Protein AF-A0A7U5Y0W8-F1 (afdb_monomer_lite)

Secondary structure (DSSP, 8-state):
-----------SPPP--------------S-PEEEEEE-SSS-TTTS-BT-EEEES-HHHHHTTS-SSSSHHHHHHHHHHH----EEEEEEPPPSSHHHHHHHHH--B-TTS-B-TTHHHHHHHHHHS----EEE-TTT--HHHHHHHHHHHHS---------------------------------------------EEEEE-SEEPTT-----PSTT------S-EEEEEEEEEES-TTS-EEPPPSEEEEEEETTEEEEEEEEE-SS--SS-EEEEEEESSTT-SEEEEEE--TT--EEEEEEEEETTEEEEEEEEE-

Structure (mmCIF, N/CA/C/O backbone):
data_AF-A0A7U5Y0W8-F1
#
_entry.id   AF-A0A7U5Y0W8-F1
#
loop_
_atom_site.group_PDB
_atom_site.id
_atom_site.type_symbol
_atom_site.label_atom_id
_atom_site.label_alt_id
_atom_site.label_comp_id
_atom_site.label_asym_id
_atom_site.label_entity_id
_atom_site.label_seq_id
_atom_site.pdbx_PDB_ins_code
_atom_site.Cartn_x
_atom_site.Cartn_y
_atom_site.Cartn_z
_atom_site.occupancy
_atom_site.B_iso_or_equiv
_atom_site.auth_seq_id
_atom_site.auth_comp_id
_atom_site.auth_asym_id
_atom_site.auth_atom_id
_atom_site.pdbx_PDB_model_num
ATOM 1 N N . MET A 1 1 ? 10.957 -46.100 -1.200 1.00 38.16 1 MET A N 1
ATOM 2 C CA . MET A 1 1 ? 10.158 -47.341 -1.133 1.00 38.16 1 MET A CA 1
ATOM 3 C C . MET A 1 1 ? 8.914 -47.115 -1.970 1.00 38.16 1 MET A C 1
ATOM 5 O O . MET A 1 1 ? 8.038 -46.363 -1.567 1.00 38.16 1 MET A O 1
ATOM 9 N N . GLU A 1 2 ? 8.917 -47.672 -3.175 1.00 49.44 2 GLU A N 1
ATOM 10 C CA . GLU A 1 2 ? 7.805 -47.664 -4.125 1.00 49.44 2 GLU A CA 1
ATOM 11 C C . GLU A 1 2 ? 6.587 -48.357 -3.483 1.00 49.44 2 GLU A C 1
ATOM 13 O O . GLU A 1 2 ? 6.611 -49.571 -3.270 1.00 49.44 2 GLU A O 1
ATOM 18 N N . GLN A 1 3 ? 5.535 -47.618 -3.113 1.00 54.28 3 GLN A N 1
ATOM 19 C CA . GLN A 1 3 ? 4.291 -48.249 -2.664 1.00 54.28 3 GLN A CA 1
ATOM 20 C C . GLN A 1 3 ? 3.424 -48.600 -3.874 1.00 54.28 3 GLN A C 1
ATOM 22 O O . GLN A 1 3 ? 2.720 -47.770 -4.445 1.00 54.28 3 GLN A O 1
ATOM 27 N N . LYS A 1 4 ? 3.491 -49.883 -4.231 1.00 47.75 4 LYS A N 1
ATOM 28 C CA . LYS A 1 4 ? 2.615 -50.601 -5.158 1.00 47.75 4 LYS A CA 1
ATOM 29 C C . LYS A 1 4 ? 1.139 -50.317 -4.828 1.00 47.75 4 LYS A C 1
ATOM 31 O O . LYS A 1 4 ? 0.624 -50.784 -3.814 1.00 47.75 4 LYS A O 1
ATOM 36 N N . LYS A 1 5 ? 0.450 -49.557 -5.683 1.00 48.66 5 LYS A N 1
ATOM 37 C CA . LYS A 1 5 ? -0.992 -49.291 -5.565 1.00 48.66 5 LYS A CA 1
ATOM 38 C C . LYS A 1 5 ? -1.776 -50.501 -6.093 1.00 48.66 5 LYS A C 1
ATOM 40 O O . LYS A 1 5 ? -2.080 -50.571 -7.278 1.00 48.66 5 LYS A O 1
ATOM 45 N N . SER A 1 6 ? -2.044 -51.471 -5.216 1.00 50.34 6 SER A N 1
ATOM 46 C CA . SER A 1 6 ? -3.053 -52.518 -5.441 1.00 50.34 6 SER A CA 1
ATOM 47 C C . SER A 1 6 ? -4.436 -51.868 -5.534 1.00 50.34 6 SER A C 1
ATOM 49 O O . SER A 1 6 ? -4.761 -50.999 -4.722 1.00 50.34 6 SER A O 1
ATOM 51 N N . THR A 1 7 ? -5.241 -52.251 -6.523 1.00 57.66 7 THR A N 1
ATOM 52 C CA . THR A 1 7 ? -6.643 -51.837 -6.687 1.00 57.66 7 THR A CA 1
ATOM 53 C C . THR A 1 7 ? -7.546 -52.584 -5.703 1.00 57.66 7 THR A C 1
ATOM 55 O O . THR A 1 7 ? -8.467 -53.286 -6.108 1.00 57.66 7 THR A O 1
ATOM 58 N N . ASP A 1 8 ? -7.273 -52.443 -4.408 1.00 66.62 8 ASP A N 1
ATOM 59 C CA . ASP A 1 8 ? -8.151 -52.918 -3.343 1.00 66.62 8 ASP A CA 1
ATOM 60 C C . ASP A 1 8 ? -9.093 -51.781 -2.942 1.00 66.62 8 ASP A C 1
ATOM 62 O O . ASP A 1 8 ? -8.730 -50.832 -2.240 1.00 66.62 8 ASP A O 1
ATOM 66 N N . TYR A 1 9 ? -10.320 -51.843 -3.454 1.00 60.62 9 TYR A N 1
ATOM 67 C CA . TYR A 1 9 ? -11.395 -50.948 -3.046 1.00 60.62 9 TYR A CA 1
ATOM 68 C C . TYR A 1 9 ? -11.890 -51.380 -1.666 1.00 60.62 9 TYR A C 1
ATOM 70 O O . TYR A 1 9 ? -12.668 -52.320 -1.526 1.00 60.62 9 TYR A O 1
ATOM 78 N N . HIS A 1 10 ? -11.422 -50.696 -0.626 1.00 69.94 10 HIS A N 1
ATOM 79 C CA . HIS A 1 10 ? -11.908 -50.926 0.727 1.00 69.94 10 HIS A CA 1
ATOM 80 C C . HIS A 1 10 ? -13.202 -50.141 0.963 1.00 69.94 10 HIS A C 1
ATOM 82 O O . HIS A 1 10 ? -13.203 -48.910 0.974 1.00 69.94 10 HIS A O 1
ATOM 88 N N . HIS A 1 11 ? -14.302 -50.854 1.200 1.00 72.06 11 HIS A N 1
ATOM 89 C CA . HIS A 1 11 ? -15.517 -50.267 1.759 1.00 72.06 11 HIS A CA 1
ATOM 90 C C . HIS A 1 11 ? -15.346 -50.154 3.277 1.00 72.06 11 HIS A C 1
ATOM 92 O O . HIS A 1 11 ? -15.615 -51.091 4.022 1.00 72.06 11 HIS A O 1
ATOM 98 N N . GLY A 1 12 ? -14.823 -49.018 3.733 1.00 79.12 12 GLY A N 1
ATOM 99 C CA . GLY A 1 12 ? -14.607 -48.737 5.149 1.00 79.12 12 GLY A CA 1
ATOM 100 C C . GLY A 1 12 ? -13.765 -47.483 5.364 1.00 79.12 12 GLY A C 1
ATOM 101 O O . GLY A 1 12 ? -13.118 -46.984 4.443 1.00 79.12 12 GLY A O 1
ATOM 102 N N . VAL A 1 13 ? -13.770 -46.958 6.588 1.00 77.12 13 VAL A N 1
ATOM 103 C CA . VAL A 1 13 ? -12.894 -45.845 6.976 1.00 77.12 13 VAL A CA 1
ATOM 104 C C . VAL A 1 13 ? -11.499 -46.400 7.254 1.00 77.12 13 VAL A C 1
ATOM 106 O O . VAL A 1 13 ? -11.331 -47.259 8.117 1.00 77.12 13 VAL A O 1
ATOM 109 N N . ARG A 1 14 ? -10.488 -45.902 6.534 1.00 77.31 14 ARG A N 1
ATOM 110 C CA . ARG A 1 14 ? -9.078 -46.211 6.797 1.00 77.31 14 ARG A CA 1
ATOM 111 C C . ARG A 1 14 ? -8.443 -45.072 7.580 1.00 77.31 14 ARG A C 1
ATOM 113 O O . ARG A 1 14 ? -8.486 -43.925 7.144 1.00 77.31 14 ARG A O 1
ATOM 120 N N . VAL A 1 15 ? -7.794 -45.408 8.688 1.00 79.00 15 VAL A N 1
ATOM 121 C CA . VAL A 1 15 ? -6.911 -44.482 9.398 1.00 79.00 15 VAL A CA 1
ATOM 122 C C . VAL A 1 15 ? -5.512 -44.623 8.803 1.00 79.00 15 VAL A C 1
ATOM 124 O O . VAL A 1 15 ? -4.931 -45.707 8.785 1.00 79.00 15 VAL A O 1
ATOM 127 N N . LEU A 1 16 ? -4.999 -43.529 8.248 1.00 78.12 16 LEU A N 1
ATOM 128 C CA . LEU A 1 16 ? -3.596 -43.368 7.885 1.00 78.12 16 LEU A CA 1
ATOM 129 C C . LEU A 1 16 ? -2.995 -42.446 8.940 1.00 78.12 16 LEU A C 1
ATOM 131 O O . LEU A 1 16 ? -3.293 -41.253 8.955 1.00 78.12 16 LEU A O 1
ATOM 135 N N . GLU A 1 17 ? -2.185 -43.001 9.835 1.00 77.19 17 GLU A N 1
ATOM 136 C CA . GLU A 1 17 ? -1.441 -42.198 10.801 1.00 77.19 17 GLU A CA 1
ATOM 137 C C . GLU A 1 17 ? -0.308 -41.471 10.076 1.00 77.19 17 GLU A C 1
ATOM 139 O O . GLU A 1 17 ? 0.762 -42.014 9.797 1.00 77.19 17 GLU A O 1
ATOM 144 N N . ILE A 1 18 ? -0.579 -40.222 9.709 1.00 71.62 18 ILE A N 1
ATOM 145 C CA . ILE A 1 18 ? 0.412 -39.324 9.130 1.00 71.62 18 ILE A CA 1
ATOM 146 C C . ILE A 1 18 ? 1.202 -38.729 10.298 1.00 71.62 18 ILE A C 1
ATOM 148 O O . ILE A 1 18 ? 0.841 -37.684 10.826 1.00 71.62 18 ILE A O 1
ATOM 152 N N . ASN A 1 19 ? 2.317 -39.363 10.669 1.00 69.81 19 ASN A N 1
ATOM 153 C CA . ASN A 1 19 ? 3.316 -38.802 11.596 1.00 69.81 19 ASN A CA 1
ATOM 154 C C . ASN A 1 19 ? 4.178 -37.703 10.933 1.00 69.81 19 ASN A C 1
ATOM 156 O O . ASN A 1 19 ? 5.342 -37.501 11.276 1.00 69.81 19 ASN A O 1
ATOM 160 N N . GLY A 1 20 ? 3.622 -36.999 9.943 1.00 66.88 20 GLY A N 1
ATOM 161 C CA . GLY A 1 20 ? 4.203 -35.775 9.415 1.00 66.88 20 GLY A CA 1
ATOM 162 C C . GLY A 1 20 ? 4.000 -34.697 10.466 1.00 66.88 20 GLY A C 1
ATOM 163 O O . GLY A 1 20 ? 2.865 -34.291 10.706 1.00 66.88 20 GLY A O 1
ATOM 164 N N . GLY A 1 21 ? 5.089 -34.302 11.126 1.00 73.25 21 GLY A N 1
ATOM 165 C CA . GLY A 1 21 ? 5.080 -33.281 12.169 1.00 73.25 21 GLY A CA 1
ATOM 166 C C . GLY A 1 21 ? 4.410 -31.976 11.733 1.00 73.25 21 GLY A C 1
ATOM 167 O O . GLY A 1 21 ? 4.124 -31.769 10.553 1.00 73.25 21 GLY A O 1
ATOM 168 N N . SER A 1 22 ? 4.160 -31.112 12.725 1.00 70.00 22 SER A N 1
ATOM 169 C CA . SER A 1 22 ? 3.535 -29.791 12.583 1.00 70.00 22 SER A CA 1
ATOM 170 C C . SER A 1 22 ? 3.807 -29.167 11.214 1.00 70.00 22 SER A C 1
ATOM 172 O O . SER A 1 22 ? 4.963 -28.924 10.862 1.00 70.00 22 SER A O 1
ATOM 174 N N . ARG A 1 23 ? 2.746 -28.917 10.434 1.00 66.62 23 ARG A N 1
ATOM 175 C CA . ARG A 1 23 ? 2.858 -28.090 9.230 1.00 66.62 23 ARG A CA 1
ATOM 176 C C . ARG A 1 23 ? 3.398 -26.736 9.693 1.00 66.62 23 ARG A C 1
ATOM 178 O O . ARG A 1 23 ? 2.687 -26.060 10.436 1.00 66.62 23 ARG A O 1
ATOM 185 N N . PRO A 1 24 ? 4.626 -26.347 9.316 1.00 68.19 24 PRO A N 1
ATOM 186 C CA . PRO A 1 24 ? 5.215 -25.135 9.848 1.00 68.19 24 PRO A CA 1
ATOM 187 C C . PRO A 1 24 ? 4.367 -23.944 9.413 1.00 68.19 24 PRO A C 1
ATOM 189 O O . PRO A 1 24 ? 4.127 -23.747 8.217 1.00 68.19 24 PRO A O 1
ATOM 192 N N . THR A 1 25 ? 3.914 -23.160 10.391 1.00 67.75 25 THR A N 1
ATOM 193 C CA . THR A 1 25 ? 3.261 -21.879 10.141 1.00 67.75 25 THR A CA 1
ATOM 194 C C . THR A 1 25 ? 4.230 -21.014 9.352 1.00 67.75 25 THR A C 1
ATOM 196 O O . THR A 1 25 ? 5.304 -20.669 9.843 1.00 67.75 25 THR A O 1
ATOM 199 N N . GLN A 1 26 ? 3.873 -20.698 8.111 1.00 58.88 26 GLN A N 1
ATOM 200 C CA . GLN A 1 26 ? 4.662 -19.776 7.310 1.00 58.88 26 GLN A CA 1
ATOM 201 C C . GLN A 1 26 ? 4.472 -18.381 7.904 1.00 58.88 26 GLN A C 1
ATOM 203 O O . GLN A 1 26 ? 3.339 -17.915 8.043 1.00 58.88 26 GLN A O 1
ATOM 208 N N . ALA A 1 27 ? 5.568 -17.731 8.293 1.00 61.97 27 ALA A N 1
ATOM 209 C CA . ALA A 1 27 ? 5.511 -16.329 8.670 1.00 61.97 27 ALA A CA 1
ATOM 210 C C . ALA A 1 27 ? 5.066 -15.532 7.439 1.00 61.97 27 ALA A C 1
ATOM 212 O O . ALA A 1 27 ? 5.696 -15.600 6.383 1.00 61.97 27 ALA A O 1
ATOM 213 N N . VAL A 1 28 ? 3.955 -14.807 7.560 1.00 62.50 28 VAL A N 1
ATOM 214 C CA . VAL A 1 28 ? 3.493 -13.926 6.488 1.00 62.50 28 VAL A CA 1
ATOM 215 C C . VAL A 1 28 ? 4.495 -12.781 6.386 1.00 62.50 28 VAL A C 1
ATOM 217 O O . VAL A 1 28 ? 4.606 -11.969 7.304 1.00 62.50 28 VAL A O 1
ATOM 220 N N . SER A 1 29 ? 5.241 -12.728 5.282 1.00 65.88 29 SER A N 1
ATOM 221 C CA . SER A 1 29 ? 6.156 -11.623 5.003 1.00 65.88 29 SER A CA 1
ATOM 222 C C . SER A 1 29 ? 5.343 -10.338 4.832 1.00 65.88 29 SER A C 1
ATOM 224 O O . SER A 1 29 ? 4.506 -10.224 3.935 1.00 65.88 29 SER A O 1
ATOM 226 N N . THR A 1 30 ? 5.538 -9.369 5.726 1.00 67.00 30 THR A N 1
ATOM 227 C CA . THR A 1 30 ? 4.892 -8.049 5.632 1.00 67.00 30 THR A CA 1
ATOM 228 C C . THR A 1 30 ? 5.619 -7.125 4.655 1.00 67.00 30 THR A C 1
ATOM 230 O O . THR A 1 30 ? 5.020 -6.168 4.166 1.00 67.00 30 THR A O 1
ATOM 233 N N . ALA A 1 31 ? 6.877 -7.437 4.326 1.00 79.06 31 ALA A N 1
ATOM 234 C CA . ALA A 1 31 ? 7.766 -6.643 3.485 1.00 79.06 31 ALA A CA 1
ATOM 235 C C . ALA A 1 31 ? 7.845 -7.178 2.044 1.00 79.06 31 ALA A C 1
ATOM 237 O O . ALA A 1 31 ? 8.931 -7.328 1.492 1.00 79.06 31 ALA A O 1
ATOM 238 N N . VAL A 1 32 ? 6.696 -7.478 1.429 1.00 87.75 32 VAL A N 1
ATOM 239 C CA . VAL A 1 32 ? 6.653 -7.853 0.008 1.00 87.75 32 VAL A CA 1
ATOM 240 C C . VAL A 1 32 ? 6.545 -6.596 -0.848 1.00 87.75 32 VAL A C 1
ATOM 242 O O . VAL A 1 32 ? 5.532 -5.884 -0.787 1.00 87.75 32 VAL A O 1
ATOM 245 N N . VAL A 1 33 ? 7.561 -6.350 -1.672 1.00 90.19 33 VAL A N 1
ATOM 246 C CA . VAL A 1 33 ? 7.638 -5.179 -2.555 1.00 90.19 33 VAL A CA 1
ATOM 247 C C . VAL A 1 33 ? 7.168 -5.548 -3.963 1.00 90.19 33 VAL A C 1
ATOM 249 O O . VAL A 1 33 ? 7.741 -6.415 -4.613 1.00 90.19 33 VAL A O 1
ATOM 252 N N . GLY A 1 34 ? 6.116 -4.889 -4.440 1.00 91.56 34 GLY A N 1
ATOM 253 C CA . GLY A 1 34 ? 5.628 -4.942 -5.814 1.00 91.56 34 GLY A CA 1
ATOM 254 C C . GLY A 1 34 ? 6.194 -3.785 -6.632 1.00 91.56 34 GLY A C 1
ATOM 255 O O . GLY A 1 34 ? 5.920 -2.623 -6.331 1.00 91.56 34 GLY A O 1
ATOM 256 N N . LEU A 1 35 ? 6.964 -4.107 -7.666 1.00 91.31 35 LEU A N 1
ATOM 257 C CA . LEU A 1 35 ? 7.656 -3.145 -8.518 1.00 91.31 35 LEU A CA 1
ATOM 258 C C . LEU A 1 35 ? 7.144 -3.229 -9.952 1.00 91.31 35 LEU A C 1
ATOM 260 O O . LEU A 1 35 ? 7.033 -4.320 -10.517 1.00 91.31 35 LEU A O 1
ATOM 264 N N . VAL A 1 36 ? 6.900 -2.068 -10.557 1.00 91.00 36 VAL A N 1
ATOM 265 C CA . VAL A 1 36 ? 6.683 -1.943 -12.003 1.00 91.00 36 VAL A CA 1
ATOM 266 C C . VAL A 1 36 ? 7.823 -1.143 -12.607 1.00 91.00 36 VAL A C 1
ATOM 268 O O . VAL A 1 36 ? 8.088 -0.017 -12.196 1.00 91.00 36 VAL A O 1
ATOM 271 N N . CYS A 1 37 ? 8.501 -1.724 -13.587 1.00 89.06 37 CYS A N 1
ATOM 272 C CA . CYS A 1 37 ? 9.723 -1.161 -14.149 1.00 89.06 37 CYS A CA 1
ATOM 273 C C . CYS A 1 37 ? 9.821 -1.413 -15.652 1.00 89.06 37 CYS A C 1
ATOM 275 O O . CYS A 1 37 ? 9.292 -2.400 -16.178 1.00 89.06 37 CYS A O 1
ATOM 277 N N . THR A 1 38 ? 10.566 -0.550 -16.330 1.00 89.56 38 THR A N 1
ATOM 278 C CA . THR A 1 38 ? 10.979 -0.757 -17.717 1.00 89.56 38 THR A CA 1
ATOM 279 C C . THR A 1 38 ? 12.371 -1.374 -17.745 1.00 89.56 38 THR A C 1
ATOM 281 O O . THR A 1 38 ? 13.259 -0.976 -16.988 1.00 89.56 38 THR A O 1
ATOM 284 N N . ALA A 1 39 ? 12.542 -2.372 -18.607 1.00 85.38 39 ALA A N 1
ATOM 285 C CA . ALA A 1 39 ? 13.838 -2.945 -18.947 1.00 85.38 39 ALA A CA 1
ATOM 286 C C . ALA A 1 39 ? 13.713 -3.650 -20.300 1.00 85.38 39 ALA A C 1
ATOM 288 O O . ALA A 1 39 ? 13.007 -4.653 -20.425 1.00 85.38 39 ALA A O 1
ATOM 289 N N . ASN A 1 40 ? 14.331 -3.104 -21.343 1.00 83.06 40 ASN A N 1
ATOM 290 C CA . ASN A 1 40 ? 14.215 -3.675 -22.690 1.00 83.06 40 ASN A CA 1
ATOM 291 C C . ASN A 1 40 ? 15.240 -4.792 -22.939 1.00 83.06 40 ASN A C 1
ATOM 293 O O . ASN A 1 40 ? 15.014 -5.640 -23.796 1.00 83.06 40 ASN A O 1
ATOM 297 N N . ASP A 1 41 ? 16.334 -4.805 -22.182 1.00 82.75 41 ASP A N 1
ATOM 298 C CA . ASP A 1 41 ? 17.477 -5.718 -22.283 1.00 82.75 41 ASP A CA 1
ATOM 299 C C . ASP A 1 41 ? 17.522 -6.789 -21.180 1.00 82.75 41 ASP A C 1
ATOM 301 O O . ASP A 1 41 ? 18.428 -7.620 -21.169 1.00 82.75 41 ASP A O 1
ATOM 305 N N . ALA A 1 42 ? 16.538 -6.801 -20.279 1.00 83.12 42 ALA A N 1
ATOM 306 C CA . ALA A 1 42 ? 16.382 -7.862 -19.293 1.00 83.12 42 ALA A CA 1
ATOM 307 C C . ALA A 1 42 ? 16.173 -9.232 -19.961 1.00 83.12 42 ALA A C 1
ATOM 309 O O . ALA A 1 42 ? 15.514 -9.344 -21.001 1.00 83.12 42 ALA A O 1
ATOM 310 N N . ASP A 1 43 ? 16.668 -10.288 -19.312 1.00 85.12 43 ASP A N 1
ATOM 311 C CA . ASP A 1 43 ? 16.471 -11.667 -19.761 1.00 85.12 43 ASP A CA 1
ATOM 312 C C . ASP A 1 43 ? 14.971 -11.992 -19.840 1.00 85.12 43 ASP A C 1
ATOM 314 O O . ASP A 1 43 ? 14.265 -12.034 -18.830 1.00 85.12 43 ASP A O 1
ATOM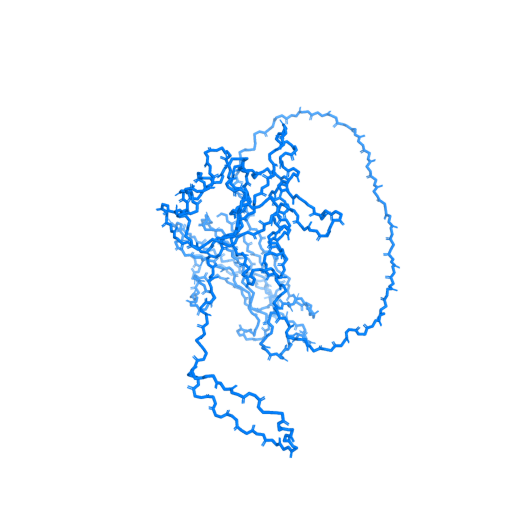 318 N N . VAL A 1 44 ? 14.477 -12.239 -21.054 1.00 84.44 44 VAL A N 1
ATOM 319 C CA . VAL A 1 44 ? 13.057 -12.506 -21.330 1.00 84.44 44 VAL A CA 1
ATOM 320 C C . VAL A 1 44 ? 12.542 -13.783 -20.668 1.00 84.44 44 VAL A C 1
ATOM 322 O O . VAL A 1 44 ? 11.332 -13.917 -20.484 1.00 84.44 44 VAL A O 1
ATOM 325 N N . THR A 1 45 ? 13.435 -14.712 -20.313 1.00 84.31 45 THR A N 1
ATOM 326 C CA . THR A 1 45 ? 13.075 -15.961 -19.634 1.00 84.31 45 THR A CA 1
ATOM 327 C C . THR A 1 45 ? 12.818 -15.737 -18.151 1.00 84.31 45 THR A C 1
ATOM 329 O O . THR A 1 45 ? 11.870 -16.297 -17.601 1.00 84.31 45 THR A O 1
ATOM 332 N N . LEU A 1 46 ? 13.623 -14.883 -17.512 1.00 83.56 46 LEU A N 1
ATOM 333 C CA . LEU A 1 46 ? 13.467 -14.545 -16.102 1.00 83.56 46 LEU A CA 1
ATOM 334 C C . LEU A 1 46 ? 12.417 -13.450 -15.898 1.00 83.56 46 LEU A C 1
ATOM 336 O O . LEU A 1 46 ? 11.660 -13.504 -14.937 1.00 83.56 46 LEU A O 1
ATOM 340 N N . PHE A 1 47 ? 12.358 -12.479 -16.809 1.00 86.62 47 PHE A N 1
ATOM 341 C CA . PHE A 1 47 ? 11.458 -11.333 -16.761 1.00 86.62 47 PHE A CA 1
ATOM 342 C C . PHE A 1 47 ? 10.586 -11.262 -18.026 1.00 86.62 47 PHE A C 1
ATOM 344 O O . PHE A 1 47 ? 10.792 -10.409 -18.899 1.00 86.62 47 PHE A O 1
ATOM 351 N N . PRO A 1 48 ? 9.575 -12.136 -18.167 1.00 87.81 48 PRO A N 1
ATOM 352 C CA . PRO A 1 48 ? 8.593 -12.013 -19.234 1.00 87.81 48 PRO A CA 1
ATOM 353 C C . PRO A 1 48 ? 7.827 -10.686 -19.148 1.00 87.81 48 PRO A C 1
ATOM 355 O O . PRO A 1 48 ? 7.570 -10.143 -18.072 1.00 87.81 48 PRO A O 1
ATOM 358 N N . LEU A 1 49 ? 7.456 -10.150 -20.311 1.00 88.44 49 LEU A N 1
ATOM 359 C CA . LEU A 1 49 ? 6.728 -8.887 -20.396 1.00 88.44 49 LEU A CA 1
ATOM 360 C C . LEU A 1 49 ? 5.331 -9.021 -19.765 1.00 88.44 49 LEU A C 1
ATOM 362 O O . LEU A 1 49 ? 4.647 -10.028 -19.960 1.00 88.44 49 LEU A O 1
ATOM 366 N N . ASN A 1 50 ? 4.899 -7.994 -19.030 1.00 87.00 50 ASN A N 1
ATOM 367 C CA . ASN A 1 50 ? 3.582 -7.884 -18.391 1.00 87.00 50 ASN A CA 1
ATOM 368 C C . ASN A 1 50 ? 3.194 -9.077 -17.503 1.00 87.00 50 ASN A C 1
ATOM 370 O O . ASN A 1 50 ? 2.013 -9.340 -17.277 1.00 87.00 50 ASN A O 1
ATOM 374 N N . THR A 1 51 ? 4.178 -9.815 -16.997 1.00 86.75 51 THR A N 1
ATOM 375 C CA . THR A 1 51 ? 3.948 -10.991 -16.164 1.00 86.75 51 THR A CA 1
ATOM 376 C C . THR A 1 51 ? 4.625 -10.777 -14.816 1.00 86.75 51 THR A C 1
ATOM 378 O O . THR A 1 51 ? 5.805 -10.434 -14.795 1.00 86.75 51 THR A O 1
ATOM 381 N N . PRO A 1 52 ? 3.903 -10.951 -13.692 1.00 90.06 52 PRO A N 1
ATOM 382 C CA . PRO A 1 52 ? 4.505 -10.829 -12.375 1.00 90.06 52 PRO A CA 1
ATOM 383 C C . PRO A 1 52 ? 5.437 -12.013 -12.125 1.00 90.06 52 PRO A C 1
ATOM 385 O O . PRO A 1 52 ? 5.032 -13.170 -12.266 1.00 90.06 52 PRO A O 1
ATOM 388 N N . VAL A 1 53 ? 6.670 -11.713 -11.733 1.00 90.44 53 VAL A N 1
ATOM 389 C CA . VAL A 1 53 ? 7.697 -12.697 -11.381 1.00 90.44 53 VAL A CA 1
ATOM 390 C C . VAL A 1 53 ? 8.060 -12.522 -9.918 1.00 90.44 53 VAL A C 1
ATOM 392 O O . VAL A 1 53 ? 8.294 -11.401 -9.469 1.00 90.44 53 VAL A O 1
ATOM 395 N N . TYR A 1 54 ? 8.117 -13.630 -9.184 1.00 90.69 54 TYR A N 1
ATOM 396 C CA . TYR A 1 54 ? 8.603 -13.644 -7.810 1.00 90.69 54 TYR A CA 1
ATOM 397 C C . TYR A 1 54 ? 10.127 -13.778 -7.777 1.00 90.69 54 TYR A C 1
ATOM 399 O O . TYR A 1 54 ? 10.697 -14.671 -8.405 1.00 90.69 54 TYR A O 1
ATOM 407 N N . VAL A 1 55 ? 10.771 -12.904 -7.011 1.00 88.94 55 VAL A N 1
ATOM 408 C CA . VAL A 1 55 ? 12.213 -12.874 -6.790 1.00 88.94 55 VAL A CA 1
ATOM 409 C C . VAL A 1 55 ? 12.482 -12.764 -5.290 1.00 88.94 55 VAL A C 1
ATOM 411 O O . VAL A 1 55 ? 12.082 -11.802 -4.638 1.00 88.94 55 VAL A O 1
ATOM 414 N N . ASN A 1 56 ? 13.214 -13.737 -4.753 1.00 86.06 56 ASN A N 1
ATOM 415 C CA . ASN A 1 56 ? 13.626 -13.791 -3.345 1.00 86.06 56 ASN A CA 1
ATOM 416 C C . ASN A 1 56 ? 15.072 -13.313 -3.111 1.00 86.06 56 ASN A C 1
ATOM 418 O O . ASN A 1 56 ? 15.490 -13.105 -1.976 1.00 86.06 56 ASN A O 1
ATOM 422 N N . ASN A 1 57 ? 15.861 -13.157 -4.177 1.00 84.31 57 ASN A N 1
ATOM 423 C CA . ASN A 1 57 ? 17.236 -12.680 -4.110 1.00 84.31 57 ASN A CA 1
ATOM 424 C C . ASN A 1 57 ? 17.470 -11.593 -5.163 1.00 84.31 57 ASN A C 1
ATOM 426 O O . ASN A 1 57 ? 17.861 -11.863 -6.303 1.00 84.31 57 ASN A O 1
ATOM 430 N N . VAL A 1 58 ? 17.261 -10.352 -4.728 1.00 84.12 58 VAL A N 1
ATOM 431 C CA . VAL A 1 58 ? 17.392 -9.137 -5.542 1.00 84.12 58 VAL A CA 1
ATOM 432 C C . VAL A 1 58 ? 18.782 -8.964 -6.159 1.00 84.12 58 VAL A C 1
ATOM 434 O O . VAL A 1 58 ? 18.880 -8.530 -7.300 1.00 84.12 58 VAL A O 1
ATOM 437 N N . VAL A 1 59 ? 19.850 -9.386 -5.473 1.00 82.25 59 VAL A N 1
ATOM 438 C CA . VAL A 1 59 ? 21.234 -9.255 -5.970 1.00 82.25 59 VAL A CA 1
ATOM 439 C C . VAL A 1 59 ? 21.482 -10.202 -7.143 1.00 82.25 59 VAL A C 1
ATOM 441 O O . VAL A 1 59 ? 22.046 -9.810 -8.159 1.00 82.25 59 VAL A O 1
ATOM 444 N N . SER A 1 60 ? 21.010 -11.448 -7.041 1.00 83.00 60 SER A N 1
ATOM 445 C CA . SER A 1 60 ? 21.117 -12.409 -8.148 1.00 83.00 60 SER A CA 1
ATOM 446 C C . SER A 1 60 ? 20.234 -12.039 -9.343 1.00 83.00 60 SER A C 1
ATOM 448 O O . SER A 1 60 ? 20.583 -12.321 -10.488 1.00 83.00 60 SER A O 1
ATOM 450 N N . ALA A 1 61 ? 19.099 -11.392 -9.075 1.00 82.62 61 ALA A N 1
ATOM 451 C CA . ALA A 1 61 ? 18.167 -10.938 -10.093 1.00 82.62 61 ALA A CA 1
ATOM 452 C C . ALA A 1 61 ? 18.659 -9.676 -10.817 1.00 82.62 61 ALA A C 1
ATOM 454 O O . ALA A 1 61 ? 18.421 -9.548 -12.017 1.00 82.62 61 ALA A O 1
ATOM 455 N N . ALA A 1 62 ? 19.397 -8.793 -10.131 1.00 82.62 62 ALA A N 1
ATOM 456 C CA . ALA A 1 62 ? 20.017 -7.611 -10.730 1.00 82.62 62 ALA A CA 1
ATOM 457 C C . ALA A 1 62 ? 20.974 -7.985 -11.874 1.00 82.62 62 ALA A C 1
ATOM 459 O O . ALA A 1 62 ? 20.916 -7.380 -12.937 1.00 82.62 62 ALA A O 1
ATOM 460 N N . GLY A 1 63 ? 21.746 -9.070 -11.732 1.00 82.69 63 GLY A N 1
ATOM 461 C CA . GLY A 1 63 ? 22.627 -9.563 -12.803 1.00 82.69 63 GLY A 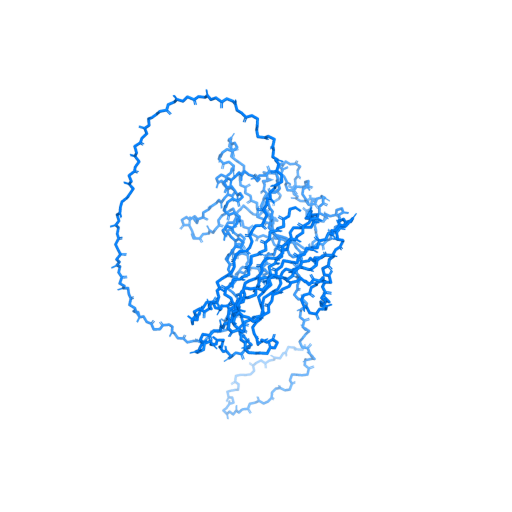CA 1
ATOM 462 C C . GLY A 1 63 ? 21.907 -10.013 -14.086 1.00 82.69 63 GLY A C 1
ATOM 463 O O . GLY A 1 63 ? 22.556 -10.230 -15.103 1.00 82.69 63 GLY A O 1
ATOM 464 N N . LYS A 1 64 ? 20.576 -10.161 -14.055 1.00 82.94 64 LYS A N 1
ATOM 465 C CA . LYS A 1 64 ? 19.728 -10.539 -15.202 1.00 82.94 64 LYS A CA 1
ATOM 466 C C . LYS A 1 64 ? 18.773 -9.422 -15.642 1.00 82.94 64 LYS A C 1
ATOM 468 O O . LYS A 1 64 ? 17.972 -9.624 -16.556 1.00 82.94 64 LYS A O 1
ATOM 473 N N . ALA A 1 65 ? 18.827 -8.269 -14.976 1.00 78.44 65 ALA A N 1
ATOM 474 C CA . ALA A 1 65 ? 17.945 -7.133 -15.216 1.00 78.44 65 ALA A CA 1
ATOM 475 C C . ALA A 1 65 ? 18.355 -6.274 -16.424 1.00 78.44 65 ALA A C 1
ATOM 477 O O . ALA A 1 65 ? 17.538 -5.472 -16.870 1.00 78.44 65 ALA A O 1
ATOM 478 N N . GLY A 1 66 ? 19.568 -6.470 -16.956 1.00 82.06 66 GLY A N 1
ATOM 479 C CA . GLY A 1 66 ? 20.151 -5.613 -17.993 1.00 82.06 66 GLY A CA 1
ATOM 480 C C . GLY A 1 66 ? 20.642 -4.273 -17.433 1.00 82.06 66 GLY A C 1
ATOM 481 O O . GLY A 1 66 ? 20.552 -4.033 -16.235 1.00 82.06 66 GLY A O 1
ATOM 482 N N . ASP A 1 67 ? 21.142 -3.393 -18.294 1.00 78.06 67 ASP A N 1
ATOM 483 C CA . ASP A 1 67 ? 21.644 -2.059 -17.935 1.00 78.06 67 ASP A CA 1
ATOM 484 C C . ASP A 1 67 ? 20.682 -0.934 -18.366 1.00 78.06 67 ASP A C 1
ATOM 486 O O . ASP A 1 67 ? 20.836 0.224 -17.957 1.00 78.06 67 ASP A O 1
ATOM 490 N N . LYS A 1 68 ? 19.686 -1.237 -19.211 1.00 77.25 68 LYS A N 1
ATOM 491 C CA . LYS A 1 68 ? 18.747 -0.254 -19.768 1.00 77.25 68 LYS A CA 1
ATOM 492 C C . LYS A 1 68 ? 17.431 -0.226 -18.989 1.00 77.25 68 LYS A C 1
ATOM 494 O O . LYS A 1 68 ? 16.795 -1.245 -18.743 1.00 77.25 68 LYS A O 1
ATOM 499 N N . GLY A 1 69 ? 16.966 0.984 -18.684 1.00 81.81 69 GLY A N 1
ATOM 500 C CA . GLY A 1 69 ? 15.704 1.224 -17.978 1.00 81.81 69 GLY A CA 1
ATOM 501 C C . GLY A 1 69 ? 15.885 1.420 -16.471 1.00 81.81 69 GLY A C 1
ATOM 502 O O . GLY A 1 69 ? 16.934 1.875 -16.010 1.00 81.81 69 GLY A O 1
ATOM 503 N N . THR A 1 70 ? 14.839 1.131 -15.695 1.00 85.62 70 THR A N 1
ATOM 504 C CA . THR A 1 70 ? 14.792 1.423 -14.249 1.00 85.62 70 THR A CA 1
ATOM 505 C C . THR A 1 70 ? 14.954 0.190 -13.360 1.00 85.62 70 THR A C 1
ATOM 507 O O . THR A 1 70 ? 15.189 0.337 -12.159 1.00 85.62 70 THR A O 1
ATOM 510 N N . LEU A 1 71 ? 14.887 -1.024 -13.921 1.00 87.62 71 LEU A N 1
ATOM 511 C CA . LEU A 1 71 ? 14.897 -2.272 -13.147 1.00 87.62 71 LEU A CA 1
ATOM 512 C C . LEU A 1 71 ? 16.217 -2.507 -12.395 1.00 87.62 71 LEU A C 1
ATOM 514 O O . LEU A 1 71 ? 16.183 -2.700 -11.182 1.00 87.62 71 LEU A O 1
ATOM 518 N N . ALA A 1 72 ? 17.367 -2.463 -13.074 1.00 87.44 72 ALA A N 1
ATOM 519 C CA . ALA A 1 72 ? 18.658 -2.773 -12.453 1.00 87.44 72 ALA A CA 1
ATOM 520 C C . ALA A 1 72 ? 19.011 -1.815 -11.313 1.00 87.44 72 ALA A C 1
ATOM 522 O O . ALA A 1 72 ? 19.249 -2.257 -10.193 1.00 87.44 72 ALA A O 1
ATOM 523 N N . ARG A 1 73 ? 18.895 -0.502 -11.554 1.00 88.94 73 ARG A N 1
ATOM 524 C CA . ARG A 1 73 ? 19.122 0.531 -10.526 1.00 88.94 73 ARG A CA 1
ATOM 525 C C . ARG A 1 73 ? 18.227 0.345 -9.304 1.00 88.94 73 ARG A C 1
ATOM 527 O O . ARG A 1 73 ? 18.666 0.550 -8.178 1.00 88.94 73 ARG A O 1
ATOM 534 N N . THR A 1 74 ? 16.972 -0.050 -9.518 1.00 89.69 74 THR A N 1
ATOM 535 C CA . THR A 1 74 ? 16.031 -0.301 -8.420 1.00 89.69 74 THR A CA 1
ATOM 536 C C . THR A 1 74 ? 16.427 -1.542 -7.628 1.00 89.69 74 THR A C 1
ATOM 538 O O . THR A 1 74 ? 16.437 -1.501 -6.400 1.00 89.69 74 THR A O 1
ATOM 541 N N . LEU A 1 75 ? 16.769 -2.642 -8.302 1.00 88.06 75 LEU A N 1
ATOM 542 C CA . LEU A 1 75 ? 17.175 -3.878 -7.631 1.00 88.06 75 LEU A CA 1
ATOM 543 C C . LEU A 1 75 ? 18.493 -3.720 -6.871 1.00 88.06 75 LEU A C 1
ATOM 545 O O . LEU A 1 75 ? 18.616 -4.247 -5.767 1.00 88.06 75 LEU A O 1
ATOM 549 N N . GLU A 1 76 ? 19.443 -2.962 -7.414 1.00 88.50 76 GLU A N 1
ATOM 550 C CA . GLU A 1 76 ? 20.685 -2.601 -6.729 1.00 88.50 76 GLU A CA 1
ATOM 551 C C . GLU A 1 76 ? 20.419 -1.722 -5.503 1.00 88.50 76 GLU A C 1
ATOM 553 O O . GLU A 1 76 ? 20.926 -2.017 -4.422 1.00 88.50 76 GLU A O 1
ATOM 558 N N . ALA A 1 77 ? 19.575 -0.692 -5.632 1.00 88.25 77 ALA A N 1
ATOM 559 C CA . ALA A 1 77 ? 19.218 0.185 -4.517 1.00 88.25 77 ALA A CA 1
ATOM 560 C C . ALA A 1 77 ? 18.500 -0.570 -3.387 1.00 88.25 77 ALA A C 1
ATOM 562 O O . ALA A 1 77 ? 18.791 -0.346 -2.211 1.00 88.25 77 ALA A O 1
ATOM 563 N N . ILE A 1 78 ? 17.597 -1.494 -3.730 1.00 88.81 78 ILE A N 1
ATOM 564 C CA . ILE A 1 78 ? 16.938 -2.362 -2.749 1.00 88.81 78 ILE A CA 1
ATOM 565 C C . ILE A 1 78 ? 17.967 -3.296 -2.121 1.00 88.81 78 ILE A C 1
ATOM 567 O O . ILE A 1 78 ? 18.056 -3.342 -0.899 1.00 88.81 78 ILE A O 1
ATOM 571 N N . GLY A 1 79 ? 18.782 -3.976 -2.932 1.00 86.06 79 GLY A N 1
ATOM 572 C CA . GLY A 1 79 ? 19.798 -4.921 -2.468 1.00 86.06 79 GLY A CA 1
ATOM 573 C C . GLY A 1 79 ? 20.876 -4.298 -1.579 1.00 86.06 79 GLY A C 1
ATOM 574 O O . GLY A 1 79 ? 21.418 -4.993 -0.720 1.00 86.06 79 GLY A O 1
ATOM 575 N N . ALA A 1 80 ? 21.150 -3.002 -1.741 1.00 88.00 80 ALA A N 1
ATOM 576 C CA . ALA A 1 80 ? 22.037 -2.239 -0.868 1.00 88.00 80 ALA A CA 1
ATOM 577 C C . ALA A 1 80 ? 21.439 -1.996 0.529 1.00 88.00 80 ALA A C 1
ATOM 579 O O . ALA A 1 80 ? 22.189 -1.857 1.493 1.00 88.00 80 ALA A O 1
ATOM 580 N N . GLN A 1 81 ? 20.109 -1.955 0.654 1.00 86.50 81 GLN A N 1
ATOM 581 C CA . GLN A 1 81 ? 19.425 -1.744 1.932 1.00 86.50 81 GLN A CA 1
ATOM 582 C C . GLN A 1 81 ? 19.011 -3.063 2.586 1.00 86.50 81 GLN A C 1
ATOM 584 O O . GLN A 1 81 ? 19.351 -3.326 3.737 1.00 86.50 81 GLN A O 1
ATOM 589 N N . THR A 1 82 ? 18.239 -3.890 1.877 1.00 83.88 82 THR A N 1
ATOM 590 C CA . THR A 1 82 ? 17.625 -5.113 2.410 1.00 83.88 82 THR A CA 1
ATOM 591 C C . THR A 1 82 ? 17.416 -6.167 1.315 1.00 83.88 82 THR A C 1
ATOM 593 O O . THR A 1 82 ? 17.515 -5.895 0.121 1.00 83.88 82 THR A O 1
ATOM 596 N N . LYS A 1 83 ? 17.106 -7.409 1.709 1.00 84.44 83 LYS A N 1
ATOM 597 C CA . LYS A 1 83 ? 16.778 -8.507 0.780 1.00 84.44 83 LYS A CA 1
ATOM 598 C C . LYS A 1 83 ? 15.328 -8.97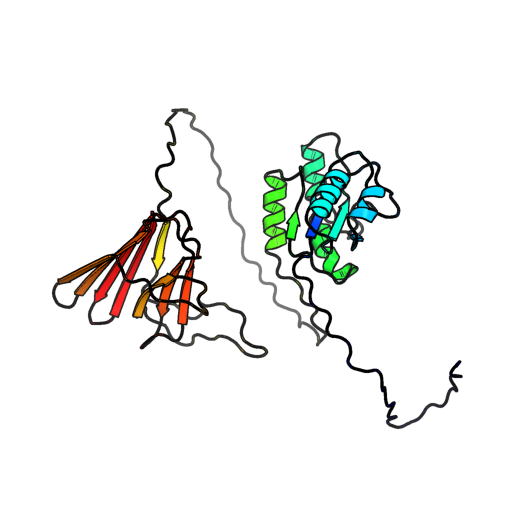0 0.984 1.00 84.44 83 LYS A C 1
ATOM 600 O O . LYS A 1 83 ? 15.124 -10.031 1.571 1.00 84.44 83 LYS A O 1
ATOM 605 N N . PRO A 1 84 ? 14.331 -8.161 0.586 1.00 85.44 84 PRO A N 1
ATOM 606 C CA . PRO A 1 84 ? 12.929 -8.521 0.725 1.00 85.44 84 PRO A CA 1
ATOM 607 C C . PRO A 1 84 ? 12.473 -9.465 -0.390 1.00 85.44 84 PRO A C 1
ATOM 609 O O . PRO A 1 84 ? 13.097 -9.573 -1.449 1.00 85.44 84 PRO A O 1
ATOM 612 N N . ASP A 1 85 ? 11.317 -10.081 -0.164 1.00 88.62 85 ASP A N 1
ATOM 613 C CA . ASP A 1 85 ? 10.542 -10.735 -1.209 1.00 88.62 85 ASP A CA 1
ATOM 614 C C . ASP A 1 85 ? 10.021 -9.687 -2.195 1.00 88.62 85 ASP A C 1
ATOM 616 O O . ASP A 1 85 ? 9.340 -8.731 -1.815 1.00 88.62 85 ASP A O 1
ATOM 620 N N . THR A 1 86 ? 10.324 -9.863 -3.477 1.00 89.69 86 THR A N 1
ATOM 621 C CA . THR A 1 86 ? 9.973 -8.891 -4.517 1.00 89.69 86 THR A CA 1
ATOM 622 C C . THR A 1 86 ? 9.126 -9.531 -5.603 1.00 89.69 86 THR A C 1
ATOM 624 O O . THR A 1 86 ? 9.356 -10.663 -6.026 1.00 89.69 86 THR A O 1
ATOM 627 N N . ILE A 1 87 ? 8.119 -8.794 -6.055 1.00 91.00 87 ILE A N 1
ATOM 628 C CA . ILE A 1 87 ? 7.295 -9.135 -7.208 1.00 91.00 87 ILE A CA 1
ATOM 629 C C . ILE A 1 87 ? 7.562 -8.072 -8.259 1.00 91.00 87 ILE A C 1
ATOM 631 O O . ILE A 1 87 ? 7.298 -6.893 -8.037 1.00 91.00 87 ILE A O 1
ATOM 635 N N . ILE A 1 88 ? 8.088 -8.491 -9.399 1.00 90.75 88 ILE A N 1
ATOM 636 C CA . ILE A 1 88 ? 8.542 -7.588 -10.452 1.00 90.75 88 ILE A CA 1
ATOM 637 C C . ILE A 1 88 ? 7.636 -7.768 -11.662 1.00 90.75 88 ILE A C 1
ATOM 639 O O . ILE A 1 88 ? 7.407 -8.890 -12.115 1.00 90.75 88 ILE A O 1
ATOM 643 N N . VAL A 1 89 ? 7.126 -6.657 -12.192 1.00 91.50 89 VAL A N 1
ATOM 644 C CA . VAL A 1 89 ? 6.391 -6.610 -13.456 1.00 91.50 89 VAL A CA 1
ATOM 645 C C . VAL A 1 89 ? 7.168 -5.743 -14.432 1.00 91.50 89 VAL A C 1
ATOM 647 O O . VAL A 1 89 ? 7.308 -4.532 -14.246 1.00 91.50 89 VAL A O 1
ATOM 650 N N . ARG A 1 90 ? 7.646 -6.372 -15.505 1.00 90.75 90 ARG A N 1
ATOM 651 C CA . ARG A 1 90 ? 8.337 -5.678 -16.588 1.00 90.75 90 ARG A CA 1
ATOM 652 C C . ARG A 1 90 ? 7.341 -5.148 -17.609 1.00 90.75 90 ARG A C 1
ATOM 654 O O . ARG A 1 90 ? 6.523 -5.906 -18.130 1.00 90.75 90 ARG A O 1
ATOM 661 N N . VAL A 1 91 ? 7.448 -3.866 -17.929 1.00 89.19 91 VAL A N 1
ATOM 662 C CA . VAL A 1 91 ? 6.594 -3.173 -18.899 1.00 89.19 91 VAL A CA 1
ATOM 663 C C . VAL A 1 91 ? 7.426 -2.707 -20.089 1.00 89.19 91 VAL A C 1
ATOM 665 O O . VAL A 1 91 ? 8.616 -2.423 -19.955 1.00 89.19 91 VAL A O 1
ATOM 668 N N . GLN A 1 92 ? 6.796 -2.654 -21.262 1.00 87.50 92 GLN A N 1
ATOM 669 C CA . GLN A 1 92 ? 7.432 -2.163 -22.478 1.00 87.50 92 GLN A CA 1
ATOM 670 C C . GLN A 1 92 ? 7.551 -0.639 -22.435 1.00 87.50 92 GLN A C 1
ATOM 672 O O . GLN A 1 92 ? 6.568 0.067 -22.193 1.00 87.50 92 GLN A O 1
ATOM 677 N N . GLU A 1 93 ? 8.749 -0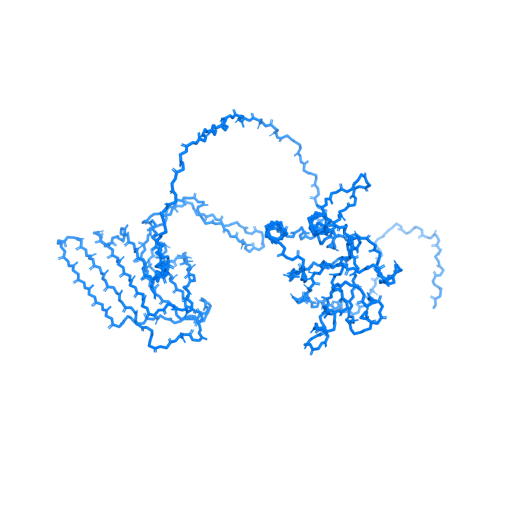.141 -22.713 1.00 85.00 93 GLU A N 1
ATOM 678 C CA . GLU A 1 93 ? 8.993 1.288 -22.872 1.00 85.00 93 GLU A CA 1
ATOM 679 C C . GLU A 1 93 ? 8.382 1.790 -24.193 1.00 85.00 93 GLU A C 1
ATOM 681 O O . GLU A 1 93 ? 8.540 1.157 -25.240 1.00 85.00 93 GLU A O 1
ATOM 686 N N . GLY A 1 94 ? 7.626 2.888 -24.126 1.00 82.12 94 GLY A N 1
ATOM 687 C CA . GLY A 1 94 ? 7.059 3.569 -25.291 1.00 82.12 94 GLY A CA 1
ATOM 688 C C . GLY A 1 94 ? 8.049 4.552 -25.918 1.00 82.12 94 GLY A C 1
ATOM 689 O O . GLY A 1 94 ? 9.073 4.882 -25.321 1.00 82.12 94 GLY A O 1
ATOM 690 N N . ALA A 1 95 ? 7.740 5.054 -27.115 1.00 79.00 95 ALA A N 1
ATOM 691 C CA . ALA A 1 95 ? 8.579 6.056 -27.780 1.00 79.00 95 ALA A CA 1
ATOM 692 C C . ALA A 1 95 ? 8.456 7.437 -27.115 1.00 79.00 95 ALA A C 1
ATOM 694 O O . ALA A 1 95 ? 9.356 8.269 -27.217 1.00 79.00 95 ALA A O 1
ATOM 695 N N . THR A 1 96 ? 7.342 7.677 -26.418 1.00 83.25 96 THR A N 1
ATOM 696 C CA . THR A 1 96 ? 7.093 8.898 -25.648 1.00 83.25 96 THR A CA 1
ATOM 697 C C . THR A 1 96 ? 6.867 8.590 -24.163 1.00 83.25 96 THR A C 1
ATOM 699 O O . THR A 1 96 ? 6.359 7.520 -23.816 1.00 83.25 96 THR A O 1
ATOM 702 N N . PRO A 1 97 ? 7.167 9.535 -23.250 1.00 78.75 97 PRO A N 1
ATOM 703 C CA . PRO A 1 97 ? 6.907 9.350 -21.820 1.00 78.75 97 PRO A CA 1
ATOM 704 C C . PRO A 1 97 ? 5.418 9.131 -21.503 1.00 78.75 97 PRO A C 1
ATOM 706 O O . PRO A 1 97 ? 5.090 8.434 -20.544 1.00 78.75 97 PRO A O 1
ATOM 709 N N . ALA A 1 98 ? 4.511 9.670 -22.325 1.00 81.56 98 ALA A N 1
ATOM 710 C CA . ALA A 1 98 ? 3.072 9.456 -22.184 1.00 81.56 98 ALA A CA 1
ATOM 711 C C . ALA A 1 98 ? 2.654 8.016 -22.539 1.00 81.56 98 ALA A C 1
ATOM 713 O O . ALA A 1 98 ? 1.864 7.407 -21.817 1.00 81.56 98 ALA A O 1
ATOM 714 N N . GLU A 1 99 ? 3.218 7.443 -23.606 1.00 83.12 99 GLU A N 1
ATOM 715 C CA . GLU A 1 99 ? 2.998 6.035 -23.964 1.00 83.12 99 GLU A CA 1
ATOM 716 C C . GLU A 1 99 ? 3.559 5.095 -22.897 1.00 83.12 99 GLU A C 1
ATOM 718 O O . GLU A 1 99 ? 2.892 4.140 -22.501 1.00 83.12 99 GLU A O 1
ATOM 723 N N . THR A 1 100 ? 4.746 5.399 -22.366 1.00 84.00 100 THR A N 1
ATOM 724 C CA . THR A 1 100 ? 5.331 4.632 -21.262 1.00 84.00 100 THR A CA 1
ATOM 725 C C . THR A 1 100 ? 4.439 4.684 -20.022 1.00 84.00 100 THR A C 1
ATOM 727 O O . THR A 1 100 ? 4.165 3.641 -19.434 1.00 84.00 100 THR A O 1
ATOM 730 N N . ALA A 1 101 ? 3.902 5.853 -19.654 1.00 84.75 101 ALA A N 1
ATOM 731 C CA . ALA A 1 101 ? 2.964 5.971 -18.536 1.00 84.75 101 ALA A CA 1
ATOM 732 C C . ALA A 1 101 ? 1.677 5.153 -18.762 1.00 84.75 101 ALA A C 1
ATOM 734 O O . ALA A 1 101 ? 1.207 4.478 -17.846 1.00 84.75 101 ALA A O 1
ATOM 735 N N . SER A 1 102 ? 1.143 5.141 -19.988 1.00 86.31 102 SER A N 1
ATOM 736 C CA . SER A 1 102 ? -0.018 4.317 -20.346 1.00 86.31 102 SER A CA 1
ATOM 737 C C . SER A 1 102 ? 0.281 2.819 -20.233 1.00 86.31 102 SER A C 1
ATOM 739 O O . SER A 1 102 ? -0.533 2.059 -19.702 1.00 86.31 102 SER A O 1
ATOM 741 N N . ASN A 1 103 ? 1.460 2.385 -20.680 1.00 86.06 103 ASN A N 1
ATOM 742 C CA . ASN A 1 103 ? 1.894 0.994 -20.556 1.00 86.06 103 ASN A CA 1
ATOM 743 C C . ASN A 1 103 ? 2.092 0.590 -19.085 1.00 86.06 103 ASN A C 1
ATOM 745 O O . ASN A 1 103 ? 1.780 -0.541 -18.713 1.00 86.06 103 ASN A O 1
ATOM 749 N N . VAL A 1 104 ? 2.580 1.510 -18.243 1.00 86.88 104 VAL A N 1
ATOM 750 C CA . VAL A 1 104 ? 2.789 1.292 -16.801 1.00 86.88 104 VAL A CA 1
ATOM 751 C C . VAL A 1 104 ? 1.463 1.179 -16.054 1.00 86.88 104 VAL A C 1
ATOM 753 O O . VAL A 1 104 ? 1.321 0.277 -15.232 1.00 86.88 104 VAL A O 1
ATOM 756 N N . ILE A 1 105 ? 0.474 2.031 -16.346 1.00 87.06 105 ILE A N 1
ATOM 757 C CA . ILE A 1 105 ? -0.887 1.898 -15.790 1.00 87.06 105 ILE A CA 1
ATOM 758 C C . ILE A 1 105 ? -1.482 0.552 -16.210 1.00 87.06 105 ILE A C 1
ATOM 760 O O . ILE A 1 105 ? -1.981 -0.214 -15.379 1.00 87.06 105 ILE A O 1
ATOM 764 N N . GLY A 1 106 ? -1.369 0.251 -17.502 1.00 83.00 106 GLY A N 1
ATOM 765 C CA . GLY A 1 106 ? -1.832 -0.994 -18.079 1.00 83.00 106 GLY A CA 1
ATOM 766 C C . GLY A 1 106 ? -3.350 -1.188 -17.999 1.00 83.00 106 GLY A C 1
ATOM 767 O O . GLY A 1 106 ? -4.147 -0.365 -17.535 1.00 83.00 106 GLY A O 1
ATOM 768 N N . GLY A 1 107 ? -3.779 -2.335 -18.499 1.00 81.31 107 GLY A N 1
ATOM 769 C CA . GLY A 1 107 ? -5.178 -2.685 -18.671 1.00 81.31 107 GLY A CA 1
ATOM 770 C C . GLY A 1 107 ? -5.385 -4.187 -18.602 1.00 81.31 107 GLY A C 1
ATOM 771 O O . GLY A 1 107 ? -4.585 -4.927 -18.031 1.00 81.31 107 GLY A O 1
ATOM 772 N N . SER A 1 108 ? -6.483 -4.634 -19.192 1.00 79.38 108 SER A N 1
ATOM 773 C CA . SER A 1 108 ? -6.705 -6.045 -19.483 1.00 79.38 108 SER A CA 1
ATOM 774 C C . SER A 1 108 ? -6.560 -6.230 -20.985 1.00 79.38 108 SER A C 1
ATOM 776 O O . SER A 1 108 ? -7.305 -5.625 -21.755 1.00 79.38 108 SER A O 1
ATOM 778 N N . ASN A 1 109 ? -5.599 -7.047 -21.406 1.00 76.62 109 ASN A N 1
ATOM 779 C CA . ASN A 1 109 ? -5.443 -7.395 -22.815 1.00 76.62 109 ASN A CA 1
ATOM 780 C C . ASN A 1 109 ? -6.609 -8.284 -23.276 1.00 76.62 109 ASN A C 1
ATOM 782 O O . ASN A 1 109 ? -7.284 -8.910 -22.458 1.00 76.62 109 ASN A O 1
ATOM 786 N N . ALA A 1 110 ? -6.793 -8.424 -24.592 1.00 65.44 110 ALA A N 1
ATOM 787 C CA . ALA A 1 110 ? -7.807 -9.309 -25.183 1.00 65.44 110 ALA A CA 1
ATOM 788 C C . ALA A 1 110 ? -7.686 -10.781 -24.725 1.00 65.44 110 ALA A C 1
ATOM 790 O O . ALA A 1 110 ? -8.675 -11.505 -24.689 1.00 65.44 110 ALA A O 1
ATOM 791 N N . ALA A 1 111 ? -6.489 -11.204 -24.302 1.00 66.81 111 ALA A N 1
ATOM 792 C CA . ALA A 1 111 ? -6.227 -12.515 -23.705 1.00 66.81 111 ALA A CA 1
ATOM 793 C C . ALA A 1 111 ? -6.623 -12.624 -22.212 1.00 66.81 111 ALA A C 1
ATOM 795 O O . ALA A 1 111 ? -6.277 -13.601 -21.552 1.00 66.81 111 ALA A O 1
ATOM 796 N N . GLY A 1 112 ? -7.275 -11.605 -21.640 1.00 70.44 112 GLY A N 1
ATOM 797 C CA . GLY A 1 112 ? -7.661 -11.557 -20.224 1.00 70.44 112 GLY A CA 1
ATOM 798 C C . GLY A 1 112 ? -6.486 -11.386 -19.255 1.00 70.44 112 GLY A C 1
ATOM 799 O O . GLY A 1 112 ? -6.651 -11.526 -18.045 1.00 70.44 112 GLY A O 1
ATOM 800 N N . GLN A 1 113 ? -5.289 -11.094 -19.766 1.00 78.31 113 GLN A N 1
ATOM 801 C CA . GLN A 1 113 ? -4.102 -10.860 -18.953 1.00 78.31 113 GLN A CA 1
ATOM 802 C C . GLN A 1 113 ? -4.051 -9.402 -18.503 1.00 78.31 113 GLN A C 1
ATOM 804 O O . GLN A 1 113 ? -4.184 -8.489 -19.319 1.00 78.31 113 GLN A O 1
ATOM 809 N N . PHE A 1 114 ? -3.851 -9.196 -17.204 1.00 83.81 114 PHE A N 1
ATOM 810 C CA . PHE A 1 114 ? -3.584 -7.875 -16.656 1.00 83.81 114 PHE A CA 1
ATOM 811 C C . PHE A 1 114 ? -2.165 -7.435 -17.008 1.00 83.81 114 PHE A C 1
ATOM 813 O O . PHE A 1 114 ? -1.230 -8.224 -16.880 1.00 83.81 114 PHE A O 1
ATOM 820 N N . THR A 1 115 ? -2.017 -6.185 -17.430 1.00 86.50 115 THR A N 1
ATOM 821 C CA . THR A 1 115 ? -0.733 -5.570 -17.783 1.00 86.50 115 THR A CA 1
ATOM 822 C C . THR A 1 115 ? -0.383 -4.438 -16.821 1.00 86.50 115 THR A C 1
ATOM 824 O O . THR A 1 115 ? -1.252 -3.942 -16.098 1.00 86.50 115 THR A O 1
ATOM 827 N N . GLY A 1 116 ? 0.898 -4.056 -16.782 1.00 86.31 116 GLY A N 1
ATOM 828 C CA . GLY A 1 116 ? 1.379 -2.954 -15.943 1.00 86.31 116 GLY A CA 1
ATOM 829 C C . GLY A 1 116 ? 1.037 -3.114 -14.458 1.00 86.31 116 GLY A C 1
ATOM 830 O O . GLY A 1 116 ? 1.141 -4.202 -13.890 1.00 86.31 116 GLY A O 1
ATOM 831 N N . LEU A 1 117 ? 0.580 -2.032 -13.829 1.00 85.31 117 LEU A N 1
ATOM 832 C CA . LEU A 1 117 ? 0.197 -1.987 -12.418 1.00 85.31 117 LEU A CA 1
ATOM 833 C C . LEU A 1 117 ? -0.933 -2.966 -12.075 1.00 85.31 117 LEU A C 1
ATOM 835 O O . LEU A 1 117 ? -0.925 -3.571 -11.002 1.00 85.31 117 LEU A O 1
ATOM 839 N N . LYS A 1 118 ? -1.876 -3.209 -12.992 1.00 85.50 118 LYS A N 1
ATOM 840 C CA . LYS A 1 118 ? -2.958 -4.184 -12.766 1.00 85.50 118 LYS A CA 1
ATOM 841 C C . LYS A 1 118 ? -2.445 -5.622 -12.708 1.00 85.50 118 LYS A C 1
ATOM 843 O O . LYS A 1 118 ? -3.097 -6.470 -12.099 1.00 85.50 118 LYS A O 1
ATOM 848 N N . ALA A 1 119 ? -1.271 -5.916 -13.270 1.00 86.31 119 ALA A N 1
ATOM 849 C CA . ALA A 1 119 ? -0.650 -7.233 -13.146 1.00 86.31 119 ALA A CA 1
ATOM 850 C C . ALA A 1 119 ? -0.260 -7.563 -11.693 1.00 86.31 119 ALA A C 1
ATOM 852 O O . ALA A 1 119 ? -0.248 -8.738 -11.322 1.00 86.31 119 ALA A O 1
ATOM 853 N N . LEU A 1 120 ? -0.031 -6.553 -10.842 1.00 85.25 120 LEU A N 1
ATOM 854 C CA . LEU A 1 120 ? 0.237 -6.752 -9.412 1.00 85.25 120 LEU A CA 1
ATOM 855 C C 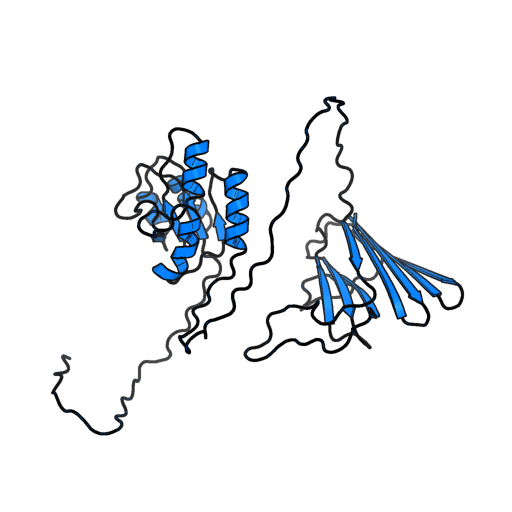. LEU A 1 120 ? -0.984 -7.297 -8.659 1.00 85.25 120 LEU A C 1
ATOM 857 O O . LEU A 1 120 ? -0.822 -8.076 -7.725 1.00 85.25 120 LEU A O 1
ATOM 861 N N . LEU A 1 121 ? -2.206 -6.982 -9.105 1.00 84.88 121 LEU A N 1
ATOM 862 C CA . LEU A 1 121 ? -3.426 -7.596 -8.564 1.00 84.88 121 LEU A CA 1
ATOM 863 C C . LEU A 1 121 ? -3.520 -9.085 -8.929 1.00 84.88 121 LEU A C 1
ATOM 865 O O . LEU A 1 121 ? -4.037 -9.889 -8.158 1.00 84.88 121 LEU A O 1
ATOM 869 N N . ALA A 1 122 ? -2.993 -9.469 -10.094 1.00 83.38 122 ALA A N 1
ATOM 870 C CA . ALA A 1 122 ? -2.945 -10.863 -10.526 1.00 83.38 122 ALA A CA 1
ATOM 871 C C . ALA A 1 122 ? -1.860 -11.678 -9.803 1.00 83.38 122 ALA A C 1
ATOM 873 O O . ALA A 1 122 ? -1.913 -12.910 -9.824 1.00 83.38 122 ALA A O 1
ATOM 874 N N . ALA A 1 123 ? -0.887 -11.016 -9.170 1.00 83.69 123 ALA A N 1
ATOM 875 C CA . ALA A 1 123 ? 0.220 -11.676 -8.489 1.00 83.69 123 ALA A CA 1
ATOM 876 C C . ALA A 1 123 ? -0.260 -12.559 -7.327 1.00 83.69 123 ALA A C 1
ATOM 878 O O . ALA A 1 123 ? 0.210 -13.685 -7.197 1.00 83.69 123 ALA A O 1
ATOM 879 N N . GLU A 1 124 ? -1.273 -12.122 -6.571 1.00 82.44 124 GLU A N 1
ATOM 880 C CA . GLU A 1 124 ? -1.865 -12.918 -5.485 1.00 82.44 124 GLU A CA 1
ATOM 881 C C . GLU A 1 124 ? -2.448 -14.243 -6.004 1.00 82.44 124 GLU A C 1
ATOM 883 O O . GLU A 1 124 ? -2.224 -15.299 -5.421 1.00 82.44 124 GLU A O 1
ATOM 888 N N . SER A 1 125 ? -3.142 -14.211 -7.146 1.00 82.56 125 SER A N 1
ATOM 889 C CA . SER A 1 125 ? -3.752 -15.413 -7.735 1.00 82.56 125 SER A CA 1
ATOM 890 C C . SER A 1 125 ? -2.743 -16.340 -8.419 1.00 82.56 125 SER A C 1
ATOM 892 O O . SER A 1 125 ? -2.988 -17.539 -8.505 1.00 82.56 125 SER A O 1
ATOM 894 N N . ARG A 1 126 ? -1.632 -15.803 -8.943 1.00 84.19 126 ARG A N 1
ATOM 895 C CA . ARG A 1 126 ? -0.629 -16.583 -9.692 1.00 84.19 126 ARG A CA 1
ATOM 896 C C . ARG A 1 126 ? 0.499 -17.118 -8.818 1.00 84.19 126 ARG A C 1
ATOM 898 O O . ARG A 1 126 ? 0.922 -18.251 -9.005 1.00 84.19 126 ARG A O 1
ATOM 905 N N . LEU A 1 127 ? 1.003 -16.285 -7.915 1.00 83.50 127 LEU A N 1
ATOM 906 C CA . LEU A 1 127 ? 2.197 -16.547 -7.111 1.00 83.50 127 LEU A CA 1
ATOM 907 C C . LEU A 1 127 ? 1.851 -16.857 -5.649 1.00 83.50 127 LEU A C 1
ATOM 909 O O . LEU A 1 127 ? 2.718 -17.300 -4.908 1.00 83.50 127 LEU A O 1
ATOM 913 N N . GLY A 1 128 ? 0.606 -16.618 -5.219 1.00 80.81 128 GLY A N 1
ATOM 914 C CA . GLY A 1 128 ? 0.175 -16.832 -3.833 1.00 80.81 128 GLY A CA 1
ATOM 915 C C . GLY A 1 128 ? 0.712 -15.795 -2.842 1.00 80.81 128 GLY A C 1
ATOM 916 O O . GLY A 1 128 ? 0.474 -15.919 -1.644 1.00 80.81 128 GLY A O 1
ATOM 917 N N . ILE A 1 129 ? 1.421 -14.772 -3.326 1.00 83.25 129 ILE A N 1
ATOM 918 C CA . ILE A 1 129 ? 2.027 -13.719 -2.510 1.00 83.25 129 ILE A CA 1
ATOM 919 C C . ILE A 1 129 ? 1.393 -12.384 -2.892 1.00 83.25 129 ILE A C 1
ATOM 921 O O . ILE A 1 129 ? 1.344 -12.012 -4.067 1.00 83.25 129 ILE A O 1
ATOM 925 N N . LYS A 1 130 ? 0.919 -11.650 -1.884 1.00 83.81 130 LYS A N 1
ATOM 926 C CA . LYS A 1 130 ? 0.339 -10.321 -2.058 1.00 83.81 130 LYS A CA 1
ATOM 927 C C . LYS A 1 130 ? 1.400 -9.235 -1.823 1.00 83.81 130 LYS A C 1
ATOM 929 O O . LYS A 1 130 ? 1.929 -9.163 -0.712 1.00 83.81 130 LYS A O 1
ATOM 934 N N . PRO A 1 131 ? 1.665 -8.342 -2.794 1.00 87.19 131 PRO A N 1
ATOM 935 C CA . PRO A 1 131 ? 2.525 -7.188 -2.557 1.00 87.19 131 PRO A CA 1
ATOM 936 C C . PRO A 1 131 ? 1.853 -6.212 -1.580 1.00 87.19 131 PRO A C 1
ATOM 938 O O . PRO A 1 131 ? 0.667 -5.897 -1.708 1.00 87.19 131 PRO A O 1
ATOM 941 N N . ARG A 1 132 ? 2.609 -5.752 -0.578 1.00 85.62 132 ARG A N 1
ATOM 942 C CA . ARG A 1 132 ? 2.153 -4.809 0.464 1.00 85.62 132 ARG A CA 1
ATOM 943 C C . ARG A 1 132 ? 2.747 -3.416 0.283 1.00 85.62 132 ARG A C 1
ATOM 945 O O . ARG A 1 132 ? 2.144 -2.446 0.727 1.00 85.62 132 ARG A O 1
ATOM 952 N N . ILE A 1 133 ? 3.898 -3.332 -0.377 1.00 89.25 133 ILE A N 1
ATOM 953 C CA . ILE A 1 133 ? 4.592 -2.094 -0.727 1.00 89.25 133 ILE A CA 1
ATOM 954 C C . ILE A 1 133 ? 4.550 -1.993 -2.247 1.00 89.25 133 ILE A C 1
ATOM 956 O O . ILE A 1 133 ? 4.948 -2.938 -2.919 1.00 89.25 133 ILE A O 1
ATOM 960 N N . LEU A 1 134 ? 4.039 -0.893 -2.795 1.00 90.00 134 LEU A N 1
ATOM 961 C CA . LEU A 1 134 ? 3.926 -0.688 -4.240 1.00 90.00 134 LEU A CA 1
ATOM 962 C C . LEU A 1 134 ? 4.859 0.442 -4.668 1.00 90.00 134 LEU A C 1
ATOM 964 O O . LEU A 1 134 ? 4.929 1.467 -3.993 1.00 90.00 134 LEU A O 1
ATOM 968 N N . GLY A 1 135 ? 5.552 0.260 -5.788 1.00 88.31 135 GLY A N 1
ATOM 969 C CA . GLY A 1 135 ? 6.428 1.283 -6.344 1.00 88.31 135 GLY A CA 1
ATOM 970 C C . GLY A 1 135 ? 6.586 1.176 -7.858 1.00 88.31 135 GLY A C 1
ATOM 971 O O . GLY A 1 135 ? 6.667 0.084 -8.420 1.00 88.31 135 GLY A O 1
ATOM 972 N N . ALA A 1 136 ? 6.664 2.335 -8.509 1.00 88.19 136 ALA A N 1
ATOM 973 C CA . ALA A 1 136 ? 7.002 2.484 -9.922 1.00 88.19 136 ALA A CA 1
ATOM 974 C C . ALA A 1 136 ? 8.211 3.435 -10.040 1.00 88.19 136 ALA A C 1
ATOM 976 O O . ALA A 1 136 ? 8.033 4.627 -10.284 1.00 88.19 136 ALA A O 1
ATOM 977 N N . PRO A 1 137 ? 9.438 2.950 -9.782 1.00 84.88 137 PRO A N 1
ATOM 978 C CA . PRO A 1 137 ? 10.630 3.791 -9.675 1.00 84.88 137 PRO A CA 1
ATOM 979 C C . PRO A 1 137 ? 10.935 4.521 -10.989 1.00 84.88 137 PRO A C 1
ATOM 981 O O . PRO A 1 137 ? 11.179 3.888 -12.020 1.00 84.88 137 PRO A O 1
ATOM 984 N N . GLY A 1 138 ? 10.941 5.857 -10.938 1.00 80.50 138 GLY A N 1
ATOM 985 C CA . GLY A 1 138 ? 11.258 6.727 -12.075 1.00 80.50 138 GLY A CA 1
ATOM 986 C C . GLY A 1 138 ? 10.163 6.801 -13.143 1.00 80.50 138 GLY A C 1
ATOM 987 O O . GLY A 1 138 ? 10.402 7.356 -14.213 1.00 80.50 138 GLY A O 1
ATOM 988 N N . LEU A 1 139 ? 8.985 6.228 -12.876 1.00 82.56 139 LEU A N 1
ATOM 989 C CA . LEU A 1 139 ? 7.832 6.164 -13.786 1.00 82.56 139 LEU A CA 1
ATOM 990 C C 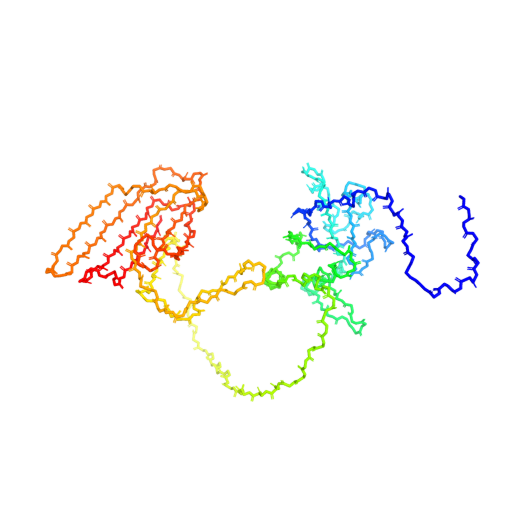. LEU A 1 139 ? 6.538 6.668 -13.114 1.00 82.56 139 LEU A C 1
ATOM 992 O O . LEU A 1 139 ? 5.437 6.516 -13.647 1.00 82.56 139 LEU A O 1
ATOM 996 N N . ASP A 1 140 ? 6.667 7.296 -11.949 1.00 80.81 140 ASP A N 1
ATOM 997 C CA . ASP A 1 140 ? 5.621 7.845 -11.091 1.00 80.81 140 ASP A CA 1
ATOM 998 C C . ASP A 1 140 ? 5.094 9.200 -11.599 1.00 80.81 140 ASP A C 1
ATOM 1000 O O . ASP A 1 140 ? 5.245 10.252 -10.989 1.00 80.81 140 ASP A O 1
ATOM 1004 N N . THR A 1 141 ? 4.422 9.184 -12.751 1.00 87.19 141 THR A N 1
ATOM 1005 C CA . THR A 1 141 ? 3.645 10.349 -13.211 1.00 87.19 141 THR A CA 1
ATOM 1006 C C . THR A 1 141 ? 2.345 10.503 -12.410 1.00 87.19 141 THR A C 1
ATOM 1008 O O . THR A 1 141 ? 1.846 9.544 -11.820 1.00 87.19 141 THR A O 1
ATOM 1011 N N . GLN A 1 142 ? 1.728 11.691 -12.428 1.00 85.44 142 GLN A N 1
ATOM 1012 C CA . GLN A 1 142 ? 0.473 11.953 -11.703 1.00 85.44 142 GLN A CA 1
ATOM 1013 C C . GLN A 1 142 ? -0.651 10.953 -12.044 1.00 85.44 142 GLN A C 1
ATOM 1015 O O . GLN A 1 142 ? -1.423 10.555 -11.167 1.00 85.44 142 GLN A O 1
ATOM 1020 N N . ALA A 1 143 ? -0.723 10.506 -13.301 1.00 85.12 143 ALA A N 1
ATOM 1021 C CA . ALA A 1 143 ? -1.687 9.495 -13.730 1.00 85.12 143 ALA A CA 1
ATOM 1022 C C . ALA A 1 143 ? -1.385 8.115 -13.115 1.00 85.12 143 ALA A C 1
ATOM 1024 O O . ALA A 1 143 ? -2.282 7.456 -12.593 1.00 85.12 143 ALA A O 1
ATOM 1025 N N . VAL A 1 144 ? -0.111 7.712 -13.101 1.00 84.88 144 VAL A N 1
ATOM 1026 C CA . VAL A 1 144 ? 0.353 6.444 -12.512 1.00 84.88 144 VAL A CA 1
ATOM 1027 C C . VAL A 1 144 ? 0.129 6.427 -10.996 1.00 84.88 144 VAL A C 1
ATOM 1029 O O . VAL A 1 144 ? -0.354 5.433 -10.459 1.00 84.88 144 VAL A O 1
ATOM 1032 N N . ALA A 1 145 ? 0.407 7.535 -10.304 1.00 85.62 145 ALA A N 1
ATOM 1033 C CA . ALA A 1 145 ? 0.185 7.663 -8.864 1.00 85.62 145 ALA A CA 1
ATOM 1034 C C . ALA A 1 145 ? -1.303 7.544 -8.484 1.00 85.62 145 ALA A C 1
ATOM 1036 O O . ALA A 1 145 ? -1.643 6.895 -7.494 1.00 85.62 145 ALA A O 1
ATOM 1037 N N . SER A 1 146 ? -2.192 8.126 -9.296 1.00 87.12 146 SER A N 1
ATOM 1038 C CA . SER A 1 146 ? -3.643 8.056 -9.079 1.00 87.12 146 SER A CA 1
ATOM 1039 C C . SER A 1 146 ? -4.159 6.620 -9.198 1.00 87.12 146 SER A C 1
ATOM 1041 O O . SER A 1 146 ? -4.894 6.145 -8.334 1.00 87.12 146 SER A O 1
ATOM 1043 N N . GLU A 1 147 ? -3.712 5.888 -10.218 1.00 85.75 147 GLU A N 1
ATOM 1044 C CA . GLU A 1 147 ? -4.062 4.474 -10.408 1.00 85.75 147 GLU A CA 1
ATOM 1045 C C . GLU A 1 147 ? -3.437 3.573 -9.333 1.00 85.75 147 GLU A C 1
ATOM 1047 O O . GLU A 1 147 ? -4.071 2.630 -8.855 1.00 85.75 147 GLU A O 1
ATOM 1052 N N . MET A 1 148 ? -2.222 3.888 -8.876 1.00 85.38 148 MET A N 1
ATOM 1053 C CA . MET A 1 148 ? -1.584 3.177 -7.768 1.00 85.38 148 MET A CA 1
ATOM 1054 C C . MET A 1 148 ? -2.374 3.333 -6.461 1.00 85.38 148 MET A C 1
ATOM 1056 O O . MET A 1 148 ? -2.522 2.358 -5.724 1.00 85.38 148 MET A O 1
ATOM 1060 N N . ALA A 1 149 ? -2.949 4.512 -6.197 1.00 84.88 149 ALA A N 1
ATOM 1061 C CA . ALA A 1 149 ? -3.828 4.727 -5.049 1.00 84.88 149 ALA A CA 1
ATOM 1062 C C . ALA A 1 149 ? -5.107 3.876 -5.132 1.00 84.88 149 ALA A C 1
ATOM 1064 O O . ALA A 1 149 ? -5.523 3.294 -4.129 1.00 84.88 149 ALA A O 1
ATOM 1065 N N . VAL A 1 150 ? -5.696 3.739 -6.325 1.00 86.19 150 VAL A N 1
ATOM 1066 C CA . VAL A 1 150 ? -6.864 2.869 -6.548 1.00 86.19 150 VAL A CA 1
ATOM 1067 C C . VAL A 1 150 ? -6.508 1.405 -6.286 1.00 86.19 150 VAL A C 1
ATOM 1069 O O . VAL A 1 150 ? -7.243 0.707 -5.591 1.00 86.19 150 VAL A O 1
ATOM 1072 N N . ILE A 1 151 ? -5.362 0.937 -6.784 1.00 83.50 151 ILE A N 1
ATOM 1073 C CA . ILE A 1 151 ? -4.898 -0.446 -6.589 1.00 83.50 151 ILE A CA 1
ATOM 1074 C C . ILE A 1 151 ? -4.588 -0.726 -5.116 1.00 83.50 151 ILE A C 1
ATOM 1076 O O . ILE A 1 151 ? -4.944 -1.791 -4.612 1.00 83.50 151 ILE A O 1
ATOM 1080 N N . ALA A 1 152 ? -3.992 0.234 -4.406 1.00 82.19 152 ALA A N 1
ATOM 1081 C CA . ALA A 1 152 ? -3.708 0.119 -2.978 1.00 82.19 152 ALA A CA 1
ATOM 1082 C C . ALA A 1 152 ? -4.984 -0.004 -2.126 1.00 82.19 152 ALA A C 1
ATOM 1084 O O . ALA A 1 152 ? -4.976 -0.685 -1.100 1.00 82.19 152 ALA A O 1
ATOM 1085 N N . GLN A 1 153 ? -6.087 0.615 -2.557 1.00 80.12 153 GLN A N 1
ATOM 1086 C CA . GLN A 1 153 ? -7.376 0.536 -1.868 1.00 80.12 153 GLN A CA 1
ATOM 1087 C C . GLN A 1 153 ? -8.092 -0.798 -2.064 1.00 80.12 153 GLN A C 1
ATOM 1089 O O . GLN A 1 153 ? -8.998 -1.090 -1.287 1.00 80.12 153 GLN A O 1
ATOM 1094 N N . VAL A 1 154 ? -7.721 -1.612 -3.061 1.00 71.88 154 VAL A N 1
ATOM 1095 C CA . VAL A 1 154 ? -8.382 -2.900 -3.301 1.00 71.88 154 VAL A CA 1
ATOM 1096 C C . VAL A 1 154 ? -8.112 -3.826 -2.104 1.00 71.88 154 VAL A C 1
ATOM 1098 O O . VAL A 1 154 ? -6.982 -4.307 -1.929 1.00 71.88 154 VAL A O 1
ATOM 1101 N N . PRO A 1 155 ? -9.128 -4.121 -1.264 1.00 49.41 155 PRO A N 1
ATOM 1102 C CA . PRO A 1 155 ? -8.962 -5.090 -0.198 1.00 49.41 155 PRO A CA 1
ATOM 1103 C C . PRO A 1 155 ? -8.685 -6.438 -0.865 1.00 49.41 155 PRO A C 1
ATOM 1105 O O . PRO A 1 155 ? -9.396 -6.849 -1.783 1.00 49.41 155 PRO A O 1
ATOM 1108 N N . GLY A 1 156 ? -7.596 -7.089 -0.449 1.00 47.06 156 GLY A N 1
ATOM 1109 C CA . GLY A 1 156 ? -7.178 -8.363 -1.036 1.00 47.06 156 GLY A CA 1
ATOM 1110 C C . GLY A 1 156 ? -8.321 -9.355 -0.962 1.00 47.06 156 GLY A C 1
ATOM 1111 O O . GLY A 1 156 ? -9.046 -9.390 0.037 1.00 47.06 156 GLY A O 1
ATOM 1112 N N . ARG A 1 157 ? -8.490 -10.148 -2.018 1.00 36.09 157 ARG A N 1
ATOM 1113 C CA . ARG A 1 157 ? -9.346 -11.324 -1.939 1.00 36.09 157 ARG A CA 1
ATOM 1114 C C . ARG A 1 157 ? -8.576 -12.355 -1.130 1.00 36.09 157 ARG A C 1
ATOM 1116 O O . ARG A 1 157 ? -7.990 -13.266 -1.700 1.00 36.09 157 ARG A O 1
ATOM 1123 N N . GLU A 1 158 ? -8.598 -12.178 0.190 1.00 36.94 158 GLU A N 1
ATOM 1124 C CA . GLU A 1 158 ? -8.219 -13.215 1.140 1.00 36.94 158 GLU A CA 1
ATOM 1125 C C . GLU A 1 158 ? -8.856 -14.513 0.648 1.00 36.94 158 GLU A C 1
ATOM 1127 O O . GLU A 1 158 ? -10.062 -14.535 0.373 1.00 36.94 158 GLU A O 1
ATOM 1132 N N . GLN A 1 159 ? -8.032 -15.538 0.432 1.00 37.56 159 GLN A N 1
ATOM 1133 C CA . GLN A 1 159 ? -8.450 -16.808 -0.140 1.00 37.56 159 GLN A CA 1
ATOM 1134 C C . GLN A 1 159 ? -9.550 -17.433 0.722 1.00 37.56 159 GLN A C 1
ATOM 1136 O O . GLN A 1 159 ? -9.312 -18.174 1.673 1.00 37.56 159 GLN A O 1
ATOM 1141 N N . GLN A 1 160 ? -10.791 -17.116 0.365 1.00 34.75 160 GLN A N 1
ATOM 1142 C CA . GLN A 1 160 ? -11.984 -17.744 0.884 1.00 34.75 160 GLN A CA 1
ATOM 1143 C C . GLN A 1 160 ? -12.002 -19.173 0.338 1.00 34.75 160 GLN A C 1
ATOM 1145 O O . GLN A 1 160 ? -12.253 -19.408 -0.845 1.00 34.75 160 GLN A O 1
ATOM 1150 N N . CYS A 1 161 ? -11.734 -20.129 1.222 1.00 25.20 161 CYS A N 1
ATOM 1151 C CA . CYS A 1 161 ? -12.055 -21.540 1.035 1.00 25.20 161 CYS A CA 1
ATOM 1152 C C . CYS A 1 161 ? -13.505 -21.681 0.499 1.00 25.20 161 CYS A C 1
ATOM 1154 O O . CYS A 1 161 ? -14.400 -20.983 0.996 1.00 25.20 161 CYS A O 1
ATOM 1156 N N . PRO A 1 162 ? -13.776 -22.521 -0.521 1.00 35.94 162 PRO A N 1
ATOM 1157 C CA . PRO A 1 162 ? -15.027 -22.465 -1.263 1.00 35.94 162 PRO A CA 1
ATOM 1158 C C . PRO A 1 162 ? -16.169 -23.041 -0.424 1.00 35.94 162 PRO A C 1
ATOM 1160 O O . PRO A 1 162 ? -16.286 -24.250 -0.250 1.00 35.94 162 PRO A O 1
ATOM 1163 N N . SER A 1 163 ? -17.054 -22.176 0.064 1.00 33.62 163 SER A N 1
ATOM 1164 C CA . SER A 1 163 ? -18.386 -22.580 0.513 1.00 33.62 163 SER A CA 1
ATOM 1165 C C . SER A 1 163 ? -19.445 -21.832 -0.290 1.00 33.62 163 SER A C 1
ATOM 1167 O O . SER A 1 163 ? -19.757 -20.682 -0.015 1.00 33.62 163 SER A O 1
ATOM 1169 N N . PHE A 1 164 ? -19.960 -22.560 -1.286 1.00 29.09 164 PHE A N 1
ATOM 1170 C CA . PHE A 1 164 ? -21.348 -22.579 -1.756 1.00 29.09 164 PHE A CA 1
ATOM 1171 C C . PHE A 1 164 ? -21.978 -21.297 -2.361 1.00 29.09 164 PHE A C 1
ATOM 1173 O O . PHE A 1 164 ? -21.553 -20.171 -2.117 1.00 29.09 164 PHE A O 1
ATOM 1180 N N . PRO A 1 165 ? -22.931 -21.480 -3.295 1.00 33.22 165 PRO A N 1
ATOM 1181 C CA . PRO A 1 165 ? -23.152 -20.577 -4.414 1.00 33.22 165 PRO A CA 1
ATOM 1182 C C . PRO A 1 165 ? -23.891 -19.303 -4.007 1.00 33.22 165 PRO A C 1
ATOM 1184 O O . PRO A 1 165 ? -24.901 -19.335 -3.310 1.00 33.22 165 PRO A O 1
ATOM 1187 N N . ARG A 1 166 ? -23.394 -18.168 -4.516 1.00 35.03 166 ARG A N 1
ATOM 1188 C CA . ARG A 1 166 ? -24.119 -16.896 -4.537 1.00 35.03 166 ARG A CA 1
ATOM 1189 C C . ARG A 1 166 ? -25.396 -17.070 -5.347 1.00 35.03 166 ARG A C 1
ATOM 1191 O O . ARG A 1 166 ? -25.332 -17.192 -6.572 1.00 35.03 166 ARG A O 1
ATOM 1198 N N . ASP A 1 167 ? -26.527 -17.018 -4.656 1.00 27.89 167 ASP A N 1
ATOM 1199 C CA . ASP A 1 167 ? -27.812 -16.853 -5.305 1.00 27.89 167 ASP A CA 1
ATOM 1200 C C . ASP A 1 167 ? -27.861 -15.527 -6.068 1.00 27.89 167 ASP A C 1
ATOM 1202 O O . ASP A 1 167 ? -27.340 -14.480 -5.669 1.00 27.89 167 ASP A O 1
ATOM 1206 N N . ARG A 1 168 ? -28.438 -15.650 -7.253 1.00 32.97 168 ARG A N 1
ATOM 1207 C CA . ARG A 1 168 ? -28.576 -14.642 -8.291 1.00 32.97 168 ARG A CA 1
ATOM 1208 C C . ARG A 1 168 ? -29.739 -13.703 -7.931 1.00 32.97 168 ARG A C 1
ATOM 1210 O O . ARG A 1 168 ? -30.720 -14.144 -7.355 1.00 32.97 168 ARG A O 1
ATOM 1217 N N . MET A 1 169 ? -29.674 -12.471 -8.452 1.00 29.42 169 MET A N 1
ATOM 1218 C CA . MET A 1 169 ? -30.720 -11.419 -8.472 1.00 29.42 169 MET A CA 1
ATOM 1219 C C . MET A 1 169 ? -30.737 -10.522 -7.224 1.00 29.42 169 MET A C 1
ATOM 1221 O O . MET A 1 169 ? -30.687 -10.983 -6.102 1.00 29.42 169 MET A O 1
ATOM 1225 N N . SER A 1 170 ? -30.751 -9.195 -7.341 1.00 31.55 170 SER A N 1
ATOM 1226 C CA . SER A 1 170 ? -31.553 -8.388 -8.260 1.00 31.55 170 SER A CA 1
ATOM 1227 C C . SER A 1 170 ? -30.783 -7.148 -8.732 1.00 31.55 170 SER A C 1
ATOM 1229 O O . SER A 1 170 ? -30.453 -6.267 -7.941 1.00 31.55 170 SER A O 1
ATOM 1231 N N . LYS A 1 171 ? -30.561 -7.055 -10.051 1.00 37.34 171 LYS A N 1
ATOM 1232 C CA . LYS A 1 171 ? -30.248 -5.795 -10.732 1.00 37.34 171 LYS A CA 1
ATOM 1233 C C . LYS A 1 171 ? -31.474 -4.884 -10.636 1.00 37.34 171 LYS A C 1
ATOM 1235 O O . LYS A 1 171 ? -32.530 -5.246 -11.148 1.00 37.34 171 LYS A O 1
ATOM 1240 N N . ARG A 1 172 ? -31.322 -3.690 -10.068 1.00 32.03 172 ARG A N 1
ATOM 1241 C CA . ARG A 1 172 ? -32.181 -2.545 -10.392 1.00 32.03 172 ARG A CA 1
ATOM 1242 C C . ARG A 1 172 ? -31.286 -1.348 -10.729 1.00 32.03 172 ARG A C 1
ATOM 1244 O O . ARG A 1 172 ? -30.480 -0.972 -9.882 1.00 32.03 172 ARG A O 1
ATOM 1251 N N . PRO A 1 173 ? -31.366 -0.809 -11.957 1.00 40.03 173 PRO A N 1
ATOM 1252 C CA . PRO A 1 173 ? -30.656 0.397 -12.363 1.00 40.03 173 PRO A CA 1
ATOM 1253 C C . PRO A 1 173 ? -31.506 1.623 -12.024 1.00 40.03 173 PRO A C 1
ATOM 1255 O O . PRO A 1 173 ? -32.726 1.542 -12.115 1.00 40.03 173 PRO A O 1
ATOM 1258 N N . LEU A 1 174 ? -30.881 2.742 -11.659 1.00 31.42 174 LEU A N 1
ATOM 1259 C CA . LEU A 1 174 ? -31.503 4.071 -11.554 1.00 31.42 174 LEU A CA 1
ATOM 1260 C C . LEU A 1 174 ? -30.378 5.131 -11.477 1.00 31.42 174 LEU A C 1
ATOM 1262 O O . LEU A 1 174 ? -29.271 4.792 -11.063 1.00 31.42 174 LEU A O 1
ATOM 1266 N N . PRO A 1 175 ? -30.603 6.370 -11.944 1.00 33.22 175 PRO A N 1
ATOM 1267 C CA . PRO A 1 175 ? -30.422 6.730 -13.349 1.00 33.22 175 PRO A CA 1
ATOM 1268 C C . PRO A 1 175 ? -29.370 7.837 -13.569 1.00 33.22 175 PRO A C 1
ATOM 1270 O O . PRO A 1 175 ? -28.926 8.513 -12.647 1.00 33.22 175 PRO A O 1
ATOM 1273 N N . LEU A 1 176 ? -29.007 8.007 -14.844 1.00 30.16 176 LEU A N 1
ATOM 1274 C CA . LEU A 1 176 ? -28.234 9.116 -15.403 1.00 30.16 176 LEU A CA 1
ATOM 1275 C C . LEU A 1 176 ? -28.890 10.492 -15.176 1.00 30.16 176 LEU A C 1
ATOM 1277 O O . LEU A 1 176 ? -30.104 10.607 -15.331 1.00 30.16 176 LEU A O 1
ATOM 1281 N N . MET A 1 177 ? -28.038 11.512 -14.976 1.00 31.58 177 MET A N 1
ATOM 1282 C CA . MET A 1 177 ? -27.955 12.820 -15.680 1.00 31.58 177 MET A CA 1
ATOM 1283 C C . MET A 1 177 ? -27.608 13.993 -14.733 1.00 31.58 177 MET A C 1
ATOM 1285 O O . MET A 1 177 ? -27.949 13.931 -13.556 1.00 31.58 177 MET A O 1
ATOM 1289 N N . PRO A 1 178 ? -27.069 15.128 -15.231 1.00 36.00 178 PRO A N 1
ATOM 1290 C CA . PRO A 1 178 ? -26.076 15.297 -16.295 1.00 36.00 178 PRO A CA 1
ATOM 1291 C C . PRO A 1 178 ? -24.917 16.234 -15.879 1.00 36.00 178 PRO A C 1
ATOM 1293 O O . PRO A 1 178 ? -25.015 17.040 -14.957 1.00 36.00 178 PRO A O 1
ATOM 1296 N N . ALA A 1 179 ? -23.817 16.151 -16.628 1.00 31.72 179 ALA A N 1
ATOM 1297 C CA . ALA A 1 179 ? -22.786 17.177 -16.662 1.00 31.72 179 ALA A CA 1
ATOM 1298 C C . ALA A 1 179 ? -23.346 18.486 -17.244 1.00 31.72 179 ALA A C 1
ATOM 1300 O O . ALA A 1 179 ? -24.018 18.464 -18.275 1.00 31.72 179 ALA A O 1
ATOM 1301 N N . LEU A 1 180 ? -23.002 19.620 -16.631 1.00 25.53 180 LEU A N 1
ATOM 1302 C CA . LEU A 1 180 ? -23.075 20.927 -17.274 1.00 25.53 180 LEU A CA 1
ATOM 1303 C C . LEU A 1 180 ? -21.748 21.652 -17.038 1.00 25.53 180 LEU A C 1
ATOM 1305 O O . LEU A 1 180 ? -21.455 22.120 -15.941 1.00 25.53 180 LEU A O 1
ATOM 1309 N N . ALA A 1 181 ? -20.937 21.687 -18.091 1.00 27.67 181 ALA A N 1
ATOM 1310 C CA . ALA A 1 181 ? -19.788 22.561 -18.233 1.00 27.67 181 ALA A CA 1
ATOM 1311 C C . ALA A 1 181 ? -20.212 23.762 -19.085 1.00 27.67 181 ALA A C 1
ATOM 1313 O O . ALA A 1 181 ? -20.756 23.566 -20.170 1.00 27.67 181 ALA A O 1
ATOM 1314 N N . VAL A 1 182 ? -19.916 24.983 -18.634 1.00 27.33 182 VAL A N 1
ATOM 1315 C CA . VAL A 1 182 ? -19.744 26.144 -19.516 1.00 27.33 182 VAL A CA 1
ATOM 1316 C C . VAL A 1 182 ? -18.538 26.935 -19.020 1.00 27.33 182 VAL A C 1
ATOM 1318 O O . VAL A 1 182 ? -18.450 27.309 -17.853 1.00 27.33 182 VAL A O 1
ATOM 1321 N N . ALA A 1 183 ? -17.596 27.115 -19.939 1.00 26.78 183 ALA A N 1
ATOM 1322 C CA . ALA A 1 183 ? -16.363 27.864 -19.803 1.00 26.78 183 ALA A CA 1
ATOM 1323 C C . ALA A 1 183 ? -16.575 29.365 -20.061 1.00 26.78 183 ALA A C 1
ATOM 1325 O O . ALA A 1 183 ? -17.459 29.746 -20.826 1.00 26.78 183 ALA A O 1
ATOM 1326 N N . GLY A 1 184 ? -15.677 30.191 -19.515 1.00 25.08 184 GLY A N 1
ATOM 1327 C CA . GLY A 1 184 ? -15.403 31.539 -20.018 1.00 25.08 184 GLY A CA 1
ATOM 1328 C C . GLY A 1 184 ? -15.108 32.560 -18.921 1.00 25.08 184 GLY A C 1
ATOM 1329 O O . GLY A 1 184 ? -16.017 32.965 -18.208 1.00 25.08 184 GLY A O 1
ATOM 1330 N N . GLY A 1 185 ? -13.853 33.019 -18.822 1.00 24.69 185 GLY A N 1
ATOM 1331 C CA . GLY A 1 185 ? -13.508 34.199 -18.019 1.00 24.69 185 GLY A CA 1
ATOM 1332 C C . GLY A 1 185 ? -12.074 34.224 -17.491 1.00 24.69 185 GLY A C 1
ATOM 1333 O O . GLY A 1 185 ? -11.810 33.815 -16.370 1.00 24.69 185 GLY A O 1
ATOM 1334 N N . MET A 1 186 ? -11.156 34.720 -18.313 1.00 25.62 186 MET A N 1
ATOM 1335 C CA . MET A 1 186 ? -9.731 34.938 -18.054 1.00 25.62 186 MET A CA 1
ATOM 1336 C C . MET A 1 186 ? -9.481 36.172 -17.168 1.00 25.62 186 MET A C 1
ATOM 1338 O O . MET A 1 186 ? -9.941 37.247 -17.536 1.00 25.62 186 MET A O 1
ATOM 1342 N N . LEU A 1 187 ? -8.686 36.047 -16.090 1.00 24.12 187 LEU A N 1
ATOM 1343 C CA . LEU A 1 187 ? -7.672 37.048 -15.704 1.00 24.12 187 LEU A CA 1
ATOM 1344 C C . LEU A 1 187 ? -6.684 36.501 -14.653 1.00 24.12 187 LEU A C 1
ATOM 1346 O O . LEU A 1 187 ? -7.058 36.174 -13.529 1.00 24.12 187 LEU A O 1
ATOM 1350 N N . CYS A 1 188 ? -5.404 36.455 -15.030 1.00 30.48 188 CYS A N 1
ATOM 1351 C CA . CYS A 1 188 ? -4.271 36.327 -14.119 1.00 30.48 188 CYS A CA 1
ATOM 1352 C C . CYS A 1 188 ? -4.202 37.524 -13.164 1.00 30.48 188 CYS A C 1
ATOM 1354 O O . CYS A 1 188 ? -4.060 38.653 -13.628 1.00 30.48 188 CYS A O 1
ATOM 1356 N N . LEU A 1 189 ? -4.143 37.264 -11.857 1.00 25.19 189 LEU A N 1
ATOM 1357 C CA . LEU A 1 189 ? -3.432 38.113 -10.904 1.00 25.19 189 LEU A CA 1
ATOM 1358 C C . LEU A 1 189 ? -2.633 37.219 -9.954 1.00 25.19 189 LEU A C 1
ATOM 1360 O O . LEU A 1 189 ? -3.166 36.354 -9.264 1.00 25.19 189 LEU A O 1
ATOM 1364 N N . CYS A 1 190 ? -1.324 37.431 -9.990 1.00 26.78 190 CYS A N 1
ATOM 1365 C CA . CYS A 1 190 ? -0.337 36.845 -9.107 1.00 26.78 190 CYS A CA 1
ATOM 1366 C C . CYS A 1 190 ? -0.636 37.277 -7.664 1.00 26.78 190 CYS A C 1
ATOM 1368 O O . CYS A 1 190 ? -0.629 38.473 -7.371 1.00 26.78 190 CYS A O 1
ATOM 1370 N N . TRP A 1 191 ? -0.859 36.324 -6.760 1.00 23.03 191 TRP A N 1
ATOM 1371 C CA . TRP A 1 191 ? -0.669 36.558 -5.334 1.00 23.03 191 TRP A CA 1
ATOM 1372 C C . TRP A 1 191 ? 0.045 35.362 -4.724 1.00 23.03 191 TRP A C 1
ATOM 1374 O O . TRP A 1 191 ? -0.377 34.214 -4.838 1.00 23.03 191 TRP A O 1
ATOM 1384 N N . SER A 1 192 ? 1.192 35.671 -4.140 1.00 27.59 192 SER A N 1
ATOM 1385 C CA . SER A 1 192 ? 2.103 34.786 -3.443 1.00 27.59 192 SER A CA 1
ATOM 1386 C C . SER A 1 192 ? 1.347 33.913 -2.442 1.00 27.59 192 SER A C 1
ATOM 1388 O O . SER A 1 192 ? 0.853 34.414 -1.433 1.00 27.59 192 SER A O 1
ATOM 1390 N N . ILE A 1 193 ? 1.285 32.601 -2.678 1.00 29.75 193 ILE A N 1
ATOM 1391 C CA . ILE A 1 193 ? 0.878 31.656 -1.636 1.00 29.75 193 ILE A CA 1
ATOM 1392 C C . ILE A 1 193 ? 2.112 31.405 -0.773 1.00 29.75 193 ILE A C 1
ATOM 1394 O O . ILE A 1 193 ? 2.814 30.406 -0.904 1.00 29.75 193 ILE A O 1
ATOM 1398 N N . THR A 1 194 ? 2.394 32.351 0.118 1.00 34.19 194 THR A N 1
ATOM 1399 C CA . THR A 1 194 ? 3.123 32.039 1.343 1.00 34.19 194 THR A CA 1
ATOM 1400 C C . THR A 1 194 ? 2.190 31.145 2.150 1.00 34.19 194 THR A C 1
ATOM 1402 O O . THR A 1 194 ? 1.253 31.645 2.775 1.00 34.19 194 THR A O 1
ATOM 1405 N N . ALA A 1 195 ? 2.390 29.828 2.068 1.00 28.58 195 ALA A N 1
ATOM 1406 C CA . ALA A 1 195 ? 1.644 28.834 2.829 1.00 28.58 195 ALA A CA 1
ATOM 1407 C C . ALA A 1 195 ? 1.871 29.067 4.333 1.00 28.58 195 ALA A C 1
ATOM 1409 O O . ALA A 1 195 ? 2.799 28.539 4.937 1.00 28.58 195 ALA A O 1
ATOM 1410 N N . HIS A 1 196 ? 1.038 29.917 4.928 1.00 37.75 196 HIS A N 1
ATOM 1411 C CA . HIS A 1 196 ? 0.900 30.025 6.369 1.00 37.75 196 HIS A CA 1
ATOM 1412 C C . HIS A 1 196 ? 0.065 28.835 6.835 1.00 37.75 196 HIS A C 1
ATOM 1414 O O . HIS A 1 196 ? -1.082 28.707 6.418 1.00 37.75 196 HIS A O 1
ATOM 1420 N N . GLY A 1 197 ? 0.681 27.986 7.662 1.00 48.59 197 GLY A N 1
ATOM 1421 C CA . GLY A 1 197 ? 0.070 27.026 8.588 1.00 48.59 197 GLY A CA 1
ATOM 1422 C C . GLY A 1 197 ? -1.208 26.337 8.115 1.00 48.59 197 GLY A C 1
ATOM 1423 O O . GLY A 1 197 ? -2.300 26.889 8.227 1.00 48.59 197 GLY A O 1
ATOM 1424 N N . THR A 1 198 ? -1.095 25.089 7.664 1.00 62.84 198 THR A N 1
ATOM 1425 C CA . THR A 1 198 ? -2.256 24.221 7.440 1.00 62.84 198 THR A CA 1
ATOM 1426 C C . THR A 1 198 ? -2.965 23.946 8.770 1.00 62.84 198 THR A C 1
ATOM 1428 O O . THR A 1 198 ? -2.587 23.034 9.499 1.00 62.84 198 THR A O 1
ATOM 1431 N N . GLU A 1 199 ? -3.988 24.736 9.099 1.00 68.38 199 GLU A N 1
ATOM 1432 C CA . GLU A 1 199 ? -4.827 24.518 10.279 1.00 68.38 199 GLU A CA 1
ATOM 1433 C C . GLU A 1 199 ? -5.623 23.212 10.112 1.00 68.38 199 GLU A C 1
ATOM 1435 O O . GLU A 1 199 ? -6.478 23.089 9.231 1.00 68.38 199 GLU A O 1
ATOM 1440 N N . HIS A 1 200 ? -5.350 22.218 10.959 1.00 76.31 200 HIS A N 1
ATOM 1441 C CA . HIS A 1 200 ? -6.065 20.947 10.953 1.00 76.31 200 HIS A CA 1
ATOM 1442 C C . HIS A 1 200 ? -7.253 21.018 11.917 1.00 76.31 200 HIS A C 1
ATOM 1444 O O . HIS A 1 200 ? -7.095 20.965 13.142 1.00 76.31 200 HIS A O 1
ATOM 1450 N N . ARG A 1 201 ? -8.462 21.163 11.359 1.00 79.75 201 ARG A N 1
ATOM 1451 C CA . ARG A 1 201 ? -9.709 21.292 12.122 1.00 79.75 201 ARG A CA 1
ATOM 1452 C C . ARG A 1 201 ? -10.486 19.980 12.144 1.00 79.75 201 ARG A C 1
ATOM 1454 O O . ARG A 1 201 ? -10.971 19.520 11.117 1.00 79.75 201 ARG A O 1
ATOM 1461 N N . ILE A 1 202 ? -10.697 19.437 13.340 1.00 79.19 202 ILE A N 1
ATOM 1462 C CA . ILE A 1 202 ? -11.487 18.223 13.564 1.00 79.19 202 ILE A CA 1
ATOM 1463 C C . ILE A 1 202 ? -12.773 18.611 14.302 1.00 79.19 202 ILE A C 1
ATOM 1465 O O . ILE A 1 202 ? -12.781 18.885 15.508 1.00 79.19 202 ILE A O 1
ATOM 1469 N N . THR A 1 203 ? -13.891 18.631 13.581 1.00 79.06 203 THR A N 1
ATOM 1470 C CA . THR A 1 203 ? -15.239 18.803 14.146 1.00 79.06 203 THR A CA 1
ATOM 1471 C C . THR A 1 203 ? -15.899 17.438 14.269 1.00 79.06 203 THR A C 1
ATOM 1473 O O . THR A 1 203 ? -15.869 16.671 13.313 1.00 79.06 203 THR A O 1
ATOM 1476 N N . CYS A 1 204 ? -16.512 17.131 15.416 1.00 69.69 204 CYS A N 1
ATOM 1477 C CA . CYS A 1 204 ? -17.328 15.920 15.516 1.00 69.69 204 CYS A CA 1
ATOM 1478 C C . CYS A 1 204 ? -18.757 16.213 15.945 1.00 69.69 204 CYS A C 1
ATOM 1480 O O . CYS A 1 204 ? -18.983 17.136 16.739 1.00 69.69 204 CYS A O 1
ATOM 1482 N N . PRO A 1 205 ? -19.704 15.407 15.437 1.00 73.81 205 PRO A N 1
ATOM 1483 C CA . PRO A 1 205 ? -21.101 15.541 15.784 1.00 73.81 205 PRO A CA 1
ATOM 1484 C C . PRO A 1 205 ? -21.348 15.125 17.245 1.00 73.81 205 PRO A C 1
ATOM 1486 O O . PRO A 1 205 ? -20.636 14.258 17.773 1.00 73.81 205 PRO A O 1
ATOM 1489 N N . PRO A 1 206 ? -22.364 15.718 17.900 1.00 72.88 206 PRO A N 1
ATOM 1490 C CA . PRO A 1 206 ? -22.800 15.323 19.242 1.00 72.88 206 PRO A CA 1
ATOM 1491 C C . PRO A 1 206 ? -23.389 13.910 19.306 1.00 72.88 206 PRO A C 1
ATOM 1493 O O . PRO A 1 206 ? -23.382 13.299 20.374 1.00 72.88 206 PRO A O 1
ATOM 1496 N N . LEU A 1 207 ? -23.902 13.414 18.178 1.00 75.56 207 LEU A N 1
ATOM 1497 C CA . LEU A 1 207 ? -24.624 12.156 18.053 1.00 75.56 207 LEU A CA 1
ATOM 1498 C C . LEU A 1 207 ? -24.022 11.331 16.916 1.00 75.56 207 LEU A C 1
ATOM 1500 O O . LEU A 1 207 ? -23.790 11.866 15.831 1.00 75.56 207 LEU A O 1
ATOM 1504 N N . LEU A 1 208 ? -23.775 10.047 17.169 1.00 75.81 208 LEU A N 1
ATOM 1505 C CA . LEU A 1 208 ? -23.469 9.076 16.122 1.00 75.81 208 LEU A CA 1
ATOM 1506 C C . LEU A 1 208 ? -24.742 8.317 15.742 1.00 75.81 208 LEU A C 1
ATOM 1508 O O . LEU A 1 208 ? -25.393 7.732 16.612 1.00 75.81 208 LEU A O 1
ATOM 1512 N N . GLU A 1 209 ? -25.062 8.312 14.450 1.00 71.06 209 GLU A N 1
ATOM 1513 C CA . GLU A 1 209 ? -26.209 7.580 13.920 1.00 71.06 209 GLU A CA 1
ATOM 1514 C C . GLU A 1 209 ? -25.940 6.061 13.882 1.00 71.06 209 GLU A C 1
ATOM 1516 O O . GLU A 1 209 ? -24.785 5.615 13.793 1.00 71.06 209 GLU A O 1
ATOM 1521 N N . PRO A 1 210 ? -26.995 5.226 13.927 1.00 68.25 210 PRO A N 1
ATOM 1522 C CA . PRO A 1 210 ? -26.851 3.784 13.778 1.00 68.25 210 PRO A CA 1
ATOM 1523 C C . PRO A 1 210 ? -26.141 3.423 12.463 1.00 68.25 210 PRO A C 1
ATOM 1525 O O . PRO A 1 210 ? -26.570 3.804 11.378 1.00 68.25 210 PRO A O 1
ATOM 1528 N N . GLY A 1 211 ? -25.048 2.659 12.551 1.00 66.12 211 GLY A N 1
ATOM 1529 C CA . GLY A 1 211 ? -24.285 2.198 11.381 1.00 66.12 211 GLY A CA 1
ATOM 1530 C C . GLY A 1 211 ? -23.143 3.113 10.920 1.00 66.12 211 GLY A C 1
ATOM 1531 O O . GLY A 1 211 ? -22.430 2.744 9.986 1.00 66.12 211 GLY A O 1
ATOM 1532 N N . SER A 1 212 ? -22.899 4.248 11.588 1.00 66.81 212 SER A N 1
ATOM 1533 C CA . SER A 1 212 ? -21.738 5.112 11.299 1.00 66.81 212 SER A CA 1
ATOM 1534 C C . SER A 1 212 ? -20.385 4.470 11.643 1.00 66.81 212 SER A C 1
ATOM 1536 O O . SER A 1 212 ? -19.349 4.941 11.182 1.00 66.81 212 SER A O 1
ATOM 1538 N N . VAL A 1 213 ? -20.371 3.396 12.440 1.00 65.50 213 VAL A N 1
ATOM 1539 C CA . VAL A 1 213 ? -19.156 2.649 12.797 1.00 65.50 213 VAL A CA 1
ATOM 1540 C C . VAL A 1 213 ? -19.081 1.377 11.966 1.00 65.50 213 VAL A C 1
ATOM 1542 O O . VAL A 1 213 ? -19.901 0.472 12.121 1.00 65.50 213 VAL A O 1
ATOM 1545 N N . GLN A 1 214 ? -18.071 1.293 11.105 1.00 63.19 214 GLN A N 1
ATOM 1546 C CA . GLN A 1 214 ? -17.777 0.109 10.303 1.00 63.19 214 GLN A CA 1
ATOM 1547 C C . GLN A 1 214 ? -16.372 -0.382 10.656 1.00 63.19 214 GLN A C 1
ATOM 1549 O O . GLN A 1 214 ? -15.417 0.389 10.637 1.00 63.19 214 GLN A O 1
ATOM 1554 N N . GLY A 1 215 ? -16.242 -1.659 11.016 1.00 64.50 215 GLY A N 1
ATOM 1555 C CA . GLY A 1 215 ? -14.975 -2.236 11.458 1.00 64.50 215 GLY A CA 1
ATOM 1556 C C . GLY A 1 215 ? -14.922 -3.747 11.270 1.00 64.50 215 GLY A C 1
ATOM 1557 O O . GLY A 1 215 ? -15.939 -4.399 11.022 1.00 64.50 215 GLY A O 1
ATOM 1558 N N . LYS A 1 216 ? -13.718 -4.315 11.391 1.00 62.69 216 LYS A N 1
ATOM 1559 C CA . LYS A 1 216 ? -13.495 -5.761 11.309 1.00 62.69 216 LYS A CA 1
ATOM 1560 C C . LYS A 1 216 ? -13.909 -6.419 12.625 1.00 62.69 216 LYS A C 1
ATOM 1562 O O . LYS A 1 216 ? -13.170 -6.359 13.602 1.00 62.69 216 LYS A O 1
ATOM 1567 N N . ALA A 1 217 ? -15.094 -7.021 12.652 1.00 66.50 217 ALA A N 1
ATOM 1568 C CA . ALA A 1 217 ? -15.551 -7.792 13.804 1.00 66.50 217 ALA A CA 1
ATOM 1569 C C . ALA A 1 217 ? -14.666 -9.038 14.026 1.00 66.50 217 ALA A C 1
ATOM 1571 O O . ALA A 1 217 ? -14.121 -9.573 13.052 1.00 66.50 217 ALA A O 1
ATOM 1572 N N . PRO A 1 218 ? -14.508 -9.510 15.280 1.00 70.88 218 PRO A N 1
ATOM 1573 C CA . PRO A 1 218 ? -13.853 -10.789 15.558 1.00 70.88 218 PRO A CA 1
ATOM 1574 C C . PRO A 1 218 ? -14.543 -11.921 14.784 1.00 70.88 218 PRO A C 1
ATOM 1576 O O . PRO A 1 218 ? -15.718 -11.806 14.440 1.00 70.88 218 PRO A O 1
ATOM 1579 N N . THR A 1 219 ? -13.819 -12.999 14.471 1.00 69.25 219 THR A N 1
ATOM 1580 C CA . THR A 1 219 ? -14.279 -14.057 13.553 1.00 69.25 219 THR A CA 1
ATOM 1581 C C . THR A 1 219 ? -15.684 -14.564 13.906 1.00 69.25 219 THR A C 1
ATOM 1583 O O . THR A 1 219 ? -15.901 -15.095 14.991 1.00 69.25 219 THR A O 1
ATOM 1586 N N . GLY A 1 220 ? -16.643 -14.391 12.987 1.00 69.06 220 GLY A N 1
ATOM 1587 C CA . GLY A 1 220 ? -18.052 -14.781 13.167 1.00 69.06 220 GLY A CA 1
ATOM 1588 C C . GLY A 1 220 ? -18.938 -13.755 13.892 1.00 69.06 220 GLY A C 1
ATOM 1589 O O . GLY A 1 220 ? -20.157 -13.911 13.919 1.00 69.06 220 GLY A O 1
ATOM 1590 N N . GLY A 1 221 ? -18.358 -12.689 14.440 1.00 60.06 221 GLY A N 1
ATOM 1591 C CA . GLY A 1 221 ? -19.072 -11.572 15.047 1.00 60.06 221 GLY A CA 1
ATOM 1592 C C . GLY A 1 221 ? -19.530 -10.535 14.021 1.00 60.06 221 GLY A C 1
ATOM 1593 O O . GLY A 1 221 ? -19.017 -10.444 12.906 1.00 60.06 221 GLY A O 1
ATOM 1594 N N . ARG A 1 222 ? -20.497 -9.705 14.414 1.00 61.78 222 ARG A N 1
ATOM 1595 C CA . ARG A 1 222 ? -20.887 -8.492 13.684 1.00 61.78 222 ARG A CA 1
ATOM 1596 C C . ARG A 1 222 ? -20.874 -7.334 14.668 1.00 61.78 222 ARG A C 1
ATOM 1598 O O . ARG A 1 222 ? -21.438 -7.455 15.751 1.00 61.78 222 ARG A O 1
ATOM 1605 N N . PHE A 1 223 ? -20.258 -6.218 14.288 1.00 65.38 223 PHE A N 1
ATOM 1606 C CA . PHE A 1 223 ? -20.470 -4.973 15.014 1.00 65.38 223 PHE A CA 1
ATOM 1607 C C . PHE A 1 223 ? -21.849 -4.437 14.649 1.00 65.38 223 PHE A C 1
ATOM 1609 O O . PHE A 1 223 ? -22.174 -4.274 13.473 1.00 65.38 223 PHE A O 1
ATOM 1616 N N . ALA A 1 224 ? -22.666 -4.200 15.665 1.00 63.16 224 ALA A N 1
ATOM 1617 C CA . ALA A 1 224 ? -23.938 -3.521 15.535 1.00 63.16 224 ALA A CA 1
ATOM 1618 C C . ALA A 1 224 ? -24.010 -2.466 16.633 1.00 63.16 224 ALA A C 1
ATOM 1620 O O . ALA A 1 224 ? -23.737 -2.753 17.797 1.00 63.16 224 ALA A O 1
ATOM 1621 N N . MET A 1 225 ? -24.378 -1.252 16.244 1.00 66.31 225 MET A N 1
ATOM 1622 C CA . MET A 1 225 ? -24.678 -0.156 17.153 1.00 66.31 225 MET A CA 1
ATOM 1623 C C . MET A 1 225 ? -26.196 0.065 17.100 1.00 66.31 225 MET A C 1
ATOM 1625 O O . MET A 1 225 ? -26.667 0.788 16.224 1.00 66.31 225 MET A O 1
ATOM 1629 N N . PRO A 1 226 ? -26.981 -0.632 17.947 1.00 55.12 226 PRO A N 1
ATOM 1630 C CA . PRO A 1 226 ? -28.444 -0.640 17.855 1.00 55.12 226 PRO A CA 1
ATOM 1631 C C . PRO A 1 226 ? -29.098 0.641 18.390 1.00 55.12 226 PRO A C 1
ATOM 1633 O O . PRO A 1 226 ? -30.285 0.855 18.167 1.00 55.12 226 PRO A O 1
ATOM 1636 N N . GLN A 1 227 ? -28.345 1.468 19.116 1.00 63.00 227 GLN A N 1
ATOM 1637 C CA . GLN A 1 227 ? -28.798 2.727 19.701 1.00 63.00 227 GLN A CA 1
ATOM 1638 C C . GLN A 1 227 ? -27.782 3.828 19.415 1.00 63.00 227 GLN A C 1
ATOM 1640 O O . GLN A 1 227 ? -26.601 3.553 19.201 1.00 63.00 227 GLN A O 1
ATOM 1645 N N . GLU A 1 228 ? -28.248 5.072 19.435 1.00 64.25 228 GLU A N 1
ATOM 1646 C CA . GLU A 1 228 ? -27.406 6.250 19.264 1.00 64.25 228 GLU A CA 1
ATOM 1647 C C . GLU A 1 228 ? -26.421 6.388 20.431 1.00 64.25 228 GLU A C 1
ATOM 1649 O O . GLU A 1 228 ? -26.763 6.148 21.591 1.00 64.25 228 GLU A O 1
ATOM 1654 N N . ALA A 1 229 ? -25.191 6.804 20.133 1.00 67.69 229 ALA A N 1
ATOM 1655 C CA . ALA A 1 229 ? -24.187 7.083 21.151 1.00 67.69 229 ALA A CA 1
ATOM 1656 C C . ALA A 1 229 ? -23.883 8.577 21.156 1.00 67.69 229 ALA A C 1
ATOM 1658 O O . ALA A 1 229 ? -23.506 9.167 20.141 1.00 67.69 229 ALA A O 1
ATOM 1659 N N . TYR A 1 230 ? -24.050 9.176 22.327 1.00 68.56 230 TYR A N 1
ATOM 1660 C CA . TYR A 1 230 ? -23.770 10.581 22.591 1.00 68.56 230 TYR A CA 1
ATOM 1661 C C . TYR A 1 230 ? -22.300 10.784 22.949 1.00 68.56 230 TYR A C 1
ATOM 1663 O O . TYR A 1 230 ? -21.684 9.948 23.618 1.00 68.56 230 TYR A O 1
ATOM 1671 N N . LEU A 1 231 ? -21.750 11.923 22.532 1.00 72.19 231 LEU A N 1
ATOM 1672 C CA . LEU A 1 231 ? -20.410 12.353 22.914 1.00 72.19 231 LEU A CA 1
ATOM 1673 C C . LEU A 1 231 ? -20.335 12.588 24.433 1.00 72.19 231 LEU A C 1
ATOM 1675 O O . LEU A 1 231 ? -21.172 13.290 25.005 1.00 72.19 231 LEU A O 1
ATOM 1679 N N . ASN A 1 232 ? -19.314 12.032 25.086 1.00 73.06 232 ASN A N 1
ATOM 1680 C CA . ASN A 1 232 ? -19.169 12.101 26.545 1.00 73.06 232 ASN A CA 1
ATOM 1681 C C . ASN A 1 232 ? -17.795 12.615 26.995 1.00 73.06 232 ASN A C 1
ATOM 1683 O O . ASN A 1 232 ? -17.714 13.464 27.883 1.00 73.06 232 ASN A O 1
ATOM 1687 N N . VAL A 1 233 ? -16.721 12.188 26.328 1.00 72.06 233 VAL A N 1
ATOM 1688 C CA . VAL A 1 233 ? -15.359 12.657 26.611 1.00 72.06 233 VAL A CA 1
ATOM 1689 C C . VAL A 1 233 ? -14.617 12.969 25.318 1.00 72.06 233 VAL A C 1
ATOM 1691 O O . VAL A 1 233 ? -14.842 12.334 24.289 1.00 72.06 233 VAL A O 1
ATOM 1694 N N . ALA A 1 234 ? -13.733 13.958 25.366 1.00 74.75 234 ALA A N 1
ATOM 1695 C CA . ALA A 1 234 ? -12.806 14.258 24.291 1.00 74.75 234 ALA A CA 1
ATOM 1696 C C . ALA A 1 234 ? -11.491 14.766 24.890 1.00 74.75 234 ALA A C 1
ATOM 1698 O O . ALA A 1 234 ? -11.509 15.494 25.883 1.00 74.75 234 ALA A O 1
ATOM 1699 N N . GLY A 1 235 ? -10.365 14.399 24.289 1.00 77.94 235 GLY A N 1
ATOM 1700 C CA . GLY A 1 235 ? -9.050 14.835 24.744 1.00 77.94 235 GLY A CA 1
ATOM 1701 C C . GLY A 1 235 ? -7.940 14.407 23.794 1.00 77.94 235 GLY A C 1
ATOM 1702 O O . GLY A 1 235 ? -8.200 13.982 22.669 1.00 77.94 235 GLY A O 1
ATOM 1703 N N . MET A 1 236 ? -6.700 14.521 24.260 1.00 77.00 236 MET A N 1
ATOM 1704 C CA . MET A 1 236 ? -5.513 14.125 23.506 1.00 77.00 236 MET A CA 1
ATOM 1705 C C . MET A 1 236 ? -4.757 13.014 24.234 1.00 77.00 236 MET A C 1
ATOM 1707 O O . MET A 1 236 ? -4.713 12.986 25.468 1.00 77.00 236 MET A O 1
ATOM 1711 N N . LEU A 1 237 ? -4.175 12.109 23.457 1.00 75.25 237 LEU A N 1
ATOM 1712 C CA . LEU A 1 237 ? -3.381 10.975 23.915 1.00 75.25 237 LEU A CA 1
ATOM 1713 C C . LEU A 1 237 ? -2.003 11.009 23.265 1.00 75.25 237 LEU A C 1
ATOM 1715 O O . LEU A 1 237 ? -1.888 11.350 22.085 1.00 75.25 237 LEU A O 1
ATOM 1719 N N . HIS A 1 238 ? -0.986 10.613 24.027 1.00 69.31 238 HIS A N 1
ATOM 1720 C CA . HIS A 1 238 ? 0.337 10.320 23.488 1.00 69.31 238 HIS A CA 1
ATOM 1721 C C . HIS A 1 238 ? 0.477 8.818 23.211 1.00 69.31 238 HIS A C 1
ATOM 1723 O O . HIS A 1 238 ? 0.058 7.999 24.030 1.00 69.31 238 HIS A O 1
ATOM 1729 N N . GLY A 1 239 ? 1.111 8.466 22.092 1.00 64.25 239 GLY A N 1
ATOM 1730 C CA . GLY A 1 239 ? 1.423 7.085 21.726 1.00 64.25 239 GLY A CA 1
ATOM 1731 C C . GLY A 1 239 ? 0.275 6.329 21.041 1.00 64.25 239 GLY A C 1
ATOM 1732 O O . GLY A 1 239 ? -0.839 6.846 20.924 1.00 64.25 239 GLY A O 1
ATOM 1733 N N . PRO A 1 240 ? 0.542 5.103 20.550 1.00 60.53 240 PRO A N 1
ATOM 1734 C CA . PRO A 1 240 ? -0.481 4.244 19.966 1.00 60.53 240 PRO A CA 1
ATOM 1735 C C . PRO A 1 240 ? -1.591 3.951 20.994 1.00 60.53 240 PRO A C 1
ATOM 1737 O O . PRO A 1 240 ? -1.301 3.814 22.183 1.00 60.53 240 PRO A O 1
ATOM 1740 N N . PRO A 1 241 ? -2.858 3.833 20.559 1.00 58.00 241 PRO A N 1
ATOM 1741 C CA . PRO A 1 241 ? -4.022 3.755 21.451 1.00 58.00 241 PRO A CA 1
ATOM 1742 C C . PRO A 1 241 ? -4.000 2.566 22.429 1.00 58.00 241 PRO A C 1
ATOM 1744 O O . PRO A 1 241 ? -4.707 2.592 23.431 1.00 58.00 241 PRO A O 1
ATOM 1747 N N . GLU A 1 242 ? -3.175 1.549 22.170 1.00 57.38 242 GLU A N 1
ATOM 1748 C CA . GLU A 1 242 ? -3.015 0.356 23.014 1.00 57.38 242 GLU A CA 1
ATOM 1749 C C . GLU A 1 242 ? -2.093 0.587 24.232 1.00 57.38 242 GLU A C 1
ATOM 1751 O O . GLU A 1 242 ? -2.238 -0.095 25.243 1.00 57.38 242 GLU A O 1
ATOM 1756 N N . GLU A 1 243 ? -1.206 1.590 24.180 1.00 57.06 243 GLU A N 1
ATOM 1757 C CA . GLU A 1 243 ? -0.249 1.955 25.248 1.00 57.06 243 GLU A CA 1
ATOM 1758 C C . GLU A 1 243 ? -0.381 3.435 25.666 1.00 57.06 243 GLU A C 1
ATOM 1760 O O . GLU A 1 243 ? 0.517 4.028 26.266 1.00 57.06 243 GLU A O 1
ATOM 1765 N N . SER A 1 244 ? -1.504 4.066 25.311 1.00 62.47 244 SER A N 1
ATOM 1766 C CA . SER A 1 244 ? -1.639 5.520 25.364 1.00 62.47 244 SER A CA 1
ATOM 1767 C C . SER A 1 244 ? -1.815 6.097 26.773 1.00 62.47 244 SER A C 1
ATOM 1769 O O . SER A 1 244 ? -2.569 5.567 27.592 1.00 62.47 244 SER A O 1
ATOM 1771 N N . GLY A 1 245 ? -1.178 7.244 27.029 1.00 63.84 245 GLY A N 1
ATOM 1772 C CA . GLY A 1 245 ? -1.410 8.068 28.218 1.00 63.84 245 GLY A CA 1
ATOM 1773 C C . GLY A 1 245 ? -2.061 9.411 27.874 1.00 63.84 245 GLY A C 1
ATOM 1774 O O . GLY A 1 245 ? -1.859 9.975 26.795 1.00 63.84 245 GLY A O 1
ATOM 1775 N N . TYR A 1 246 ? -2.883 9.932 28.790 1.00 69.94 246 TYR A N 1
ATOM 1776 C CA . TYR A 1 246 ? -3.571 11.215 28.614 1.00 69.94 246 TYR A CA 1
ATOM 1777 C C . TYR A 1 246 ? -2.591 12.387 28.642 1.00 69.94 246 TYR A C 1
ATOM 1779 O O . TYR A 1 246 ? -1.823 12.545 29.589 1.00 69.94 246 TYR A O 1
ATOM 1787 N N . LEU A 1 247 ? -2.676 13.261 27.637 1.00 72.19 247 LEU A N 1
ATOM 1788 C CA . LEU A 1 247 ? -1.926 14.511 27.627 1.00 72.19 247 LEU A CA 1
ATOM 1789 C C . LEU A 1 247 ? -2.631 15.558 28.488 1.00 72.19 247 LEU A C 1
ATOM 1791 O O . LEU A 1 247 ? -3.758 15.977 28.201 1.00 72.19 247 LEU A O 1
ATOM 1795 N N . VAL A 1 248 ? -1.939 16.019 29.527 1.00 77.06 248 VAL A N 1
ATOM 1796 C CA . VAL A 1 248 ? -2.410 17.120 30.368 1.00 77.06 248 VAL A CA 1
ATOM 1797 C C . VAL A 1 248 ? -2.291 18.431 29.576 1.00 77.06 248 VAL A C 1
ATOM 1799 O O . VAL A 1 248 ? -1.222 18.715 29.037 1.00 77.06 248 VAL A O 1
ATOM 1802 N N . PRO A 1 249 ? -3.365 19.233 29.462 1.00 80.75 249 PRO A N 1
ATOM 1803 C CA . PRO A 1 249 ? -3.300 20.517 28.774 1.00 80.75 249 PRO A CA 1
ATOM 1804 C C . PRO A 1 249 ? -2.428 21.510 29.546 1.00 80.75 249 PRO A C 1
ATOM 1806 O O . PRO A 1 249 ? -2.500 21.585 30.771 1.00 80.75 249 PRO A O 1
ATOM 1809 N N . ALA A 1 250 ? -1.665 22.321 28.816 1.00 80.69 250 ALA A N 1
ATOM 1810 C CA . ALA A 1 250 ? -0.883 23.420 29.377 1.00 80.69 250 ALA A CA 1
ATOM 1811 C C . ALA A 1 250 ? -1.787 24.528 29.944 1.00 80.69 250 ALA A C 1
ATOM 1813 O O . ALA A 1 250 ? -1.489 25.116 30.980 1.00 80.69 250 ALA A O 1
ATOM 1814 N N . GLU A 1 251 ? -2.920 24.799 29.288 1.00 81.38 251 GLU A N 1
ATOM 1815 C CA . GLU A 1 251 ? -3.932 25.734 29.782 1.00 81.38 251 GLU A CA 1
ATOM 1816 C C . GLU A 1 251 ? -5.322 25.092 29.700 1.00 81.38 251 GLU A C 1
ATOM 1818 O O . GLU A 1 251 ? -5.688 24.496 28.688 1.00 81.38 251 GLU A O 1
ATOM 1823 N N . SER A 1 252 ? -6.125 25.246 30.754 1.00 83.19 252 SER A N 1
ATOM 1824 C CA . SER A 1 252 ? -7.522 24.807 30.790 1.00 83.19 252 SER A CA 1
ATOM 1825 C C . SER A 1 252 ? -8.387 25.917 31.375 1.00 83.19 252 SER A C 1
ATOM 1827 O O . SER A 1 252 ? -8.177 26.351 32.508 1.00 83.19 252 SER A O 1
ATOM 1829 N N . LYS A 1 253 ? -9.353 26.406 30.596 1.00 84.38 253 LYS A N 1
ATOM 1830 C CA . LYS A 1 253 ? -10.299 27.454 30.993 1.00 84.38 253 LYS A CA 1
ATOM 1831 C C . LYS A 1 253 ? -11.721 26.924 30.902 1.00 84.38 253 LYS A C 1
ATOM 1833 O O . LYS A 1 253 ? -12.082 26.284 29.919 1.00 84.38 253 LYS A O 1
ATOM 1838 N N . ASN A 1 254 ? -12.535 27.226 31.911 1.00 83.31 254 ASN A N 1
ATOM 1839 C CA . ASN A 1 254 ? -13.961 26.912 31.933 1.00 83.31 254 ASN A CA 1
ATOM 1840 C C . ASN A 1 254 ? -14.768 28.203 32.062 1.00 83.31 254 ASN A C 1
ATOM 1842 O O . ASN A 1 254 ? -14.567 28.975 32.998 1.00 83.31 254 ASN A O 1
ATOM 1846 N N . THR A 1 255 ? -15.713 28.403 31.155 1.00 83.81 255 THR A N 1
ATOM 1847 C CA . THR A 1 255 ? -16.705 29.471 31.225 1.00 83.81 255 THR A CA 1
ATOM 1848 C C . THR A 1 255 ? -18.081 28.846 31.410 1.00 83.81 255 THR A C 1
ATOM 1850 O O . THR A 1 255 ? -18.546 28.084 30.562 1.00 83.81 255 THR A O 1
ATOM 1853 N N . ARG A 1 256 ? -18.759 29.173 32.516 1.00 78.44 256 ARG A N 1
ATOM 1854 C CA . ARG A 1 256 ? -20.124 28.707 32.797 1.00 78.44 256 ARG A CA 1
ATOM 1855 C C . ARG A 1 256 ? -21.130 29.822 32.547 1.00 78.44 256 ARG A C 1
ATOM 1857 O O . ARG A 1 256 ? -20.973 30.921 33.066 1.00 78.44 256 ARG A O 1
ATOM 1864 N N . GLN A 1 257 ? -22.189 29.508 31.810 1.00 77.62 257 GLN A N 1
ATOM 1865 C CA . GLN A 1 257 ? -23.331 30.388 31.589 1.00 77.62 257 GLN A CA 1
ATOM 1866 C C . GLN A 1 257 ? -24.614 29.589 31.857 1.00 77.62 257 GLN A C 1
ATOM 1868 O O . GLN A 1 257 ? -25.090 28.815 31.025 1.00 77.62 257 GLN A O 1
ATOM 1873 N N . GLY A 1 258 ? -25.155 29.716 33.072 1.00 80.62 258 GLY A N 1
ATOM 1874 C CA . GLY A 1 258 ? -26.314 28.936 33.516 1.00 80.62 258 GLY A CA 1
ATOM 1875 C C . GLY A 1 258 ? -26.053 27.422 33.486 1.00 80.62 258 GLY A C 1
ATOM 1876 O O . GLY A 1 258 ? -25.116 26.933 34.111 1.00 80.62 258 GLY A O 1
ATOM 1877 N N . LYS A 1 259 ? -26.887 26.669 32.751 1.00 73.50 259 LYS A N 1
ATOM 1878 C CA . LYS A 1 259 ? -26.752 25.206 32.566 1.00 73.50 259 LYS A CA 1
ATOM 1879 C C . LYS A 1 259 ? -25.763 24.807 31.456 1.00 73.50 259 LYS A C 1
ATOM 1881 O O . LYS A 1 259 ? -25.630 23.610 31.182 1.00 73.50 259 LYS A O 1
ATOM 1886 N N . ALA A 1 260 ? -25.123 25.777 30.801 1.00 77.00 260 ALA A N 1
ATOM 1887 C CA . ALA A 1 260 ? -24.098 25.549 29.789 1.00 77.00 260 ALA A CA 1
ATOM 1888 C C . ALA A 1 260 ? -22.693 25.784 30.368 1.00 77.00 260 ALA A C 1
ATOM 1890 O O . ALA A 1 260 ? -22.470 26.742 31.112 1.00 77.00 260 ALA A O 1
ATOM 1891 N N . SER A 1 261 ? -21.741 24.917 30.030 1.00 79.38 261 SER A N 1
ATOM 1892 C CA . SER A 1 261 ? -20.321 25.094 30.330 1.00 79.38 261 SER A CA 1
ATOM 1893 C C . SER A 1 261 ? -19.483 24.900 29.075 1.00 79.38 261 SER A C 1
ATOM 1895 O O . SER A 1 261 ? -19.637 23.920 28.351 1.00 79.38 261 SER A O 1
ATOM 1897 N N . ASN A 1 262 ? -18.597 25.854 28.821 1.00 83.69 262 ASN A N 1
ATOM 1898 C CA . ASN A 1 262 ? -17.662 25.831 27.711 1.00 83.69 262 ASN A CA 1
ATOM 1899 C C . ASN A 1 262 ? -16.258 25.646 28.274 1.00 83.69 262 ASN A C 1
ATOM 1901 O O . ASN A 1 262 ? -15.828 26.419 29.130 1.00 83.69 262 ASN A O 1
ATOM 1905 N N . TRP A 1 263 ? -15.549 24.634 27.792 1.00 80.19 263 TRP A N 1
ATOM 1906 C CA . TRP A 1 263 ? -14.157 24.403 28.139 1.00 80.19 263 TRP A CA 1
ATOM 1907 C C . TRP A 1 263 ? -13.269 24.701 26.944 1.00 80.19 263 TRP A C 1
ATOM 1909 O O . TRP A 1 263 ? -13.552 24.277 25.824 1.00 80.19 263 TRP A O 1
ATOM 1919 N N . MET A 1 264 ? -12.174 25.398 27.210 1.00 83.50 264 MET A N 1
ATOM 1920 C CA . MET A 1 264 ? -11.080 25.589 26.275 1.00 83.50 264 MET A CA 1
ATOM 1921 C C . MET A 1 264 ? -9.826 24.984 26.892 1.00 83.50 264 MET A C 1
ATOM 1923 O O . MET A 1 264 ? -9.370 25.438 27.941 1.00 83.50 264 MET A O 1
ATOM 1927 N N . GLN A 1 265 ? -9.292 23.956 26.249 1.00 84.56 265 GLN A N 1
ATOM 1928 C CA . GLN A 1 265 ? -8.037 23.316 26.620 1.00 84.56 265 GLN A CA 1
ATOM 1929 C C . GLN A 1 265 ? -7.010 23.573 25.524 1.00 84.56 265 GLN A C 1
ATOM 1931 O O . GLN A 1 265 ? -7.341 23.535 24.338 1.00 84.56 265 GLN A O 1
ATOM 1936 N N . ARG A 1 266 ? -5.775 23.862 25.914 1.00 84.94 266 ARG A N 1
ATOM 1937 C CA . ARG A 1 266 ? -4.670 24.160 25.006 1.00 84.94 266 ARG A CA 1
ATOM 1938 C C . ARG A 1 266 ? -3.469 23.306 25.377 1.00 84.94 266 ARG A C 1
ATOM 1940 O O . ARG A 1 266 ? -3.057 23.285 26.536 1.00 84.94 266 ARG A O 1
ATOM 1947 N N . TRP A 1 267 ? -2.900 22.656 24.376 1.00 83.56 267 TRP A N 1
ATOM 1948 C CA . TRP A 1 267 ? -1.669 21.883 24.451 1.00 83.56 267 TRP A CA 1
ATOM 1949 C C . TRP A 1 267 ? -0.615 22.592 23.605 1.00 83.56 267 TRP A C 1
ATOM 1951 O O . TRP A 1 267 ? -0.886 22.962 22.462 1.00 83.56 267 TRP A O 1
ATOM 1961 N N . ARG A 1 268 ? 0.560 22.813 24.195 1.00 80.69 268 ARG A N 1
ATOM 1962 C CA . ARG A 1 268 ? 1.739 23.350 23.514 1.00 80.69 268 ARG A CA 1
ATOM 1963 C C . ARG A 1 268 ? 2.785 22.253 23.447 1.00 80.69 268 ARG A C 1
ATOM 1965 O O . ARG A 1 268 ? 2.998 21.559 24.441 1.00 80.69 268 ARG A O 1
ATOM 1972 N N . PHE A 1 269 ? 3.399 22.102 22.286 1.00 73.56 269 PHE A N 1
ATOM 1973 C CA . PHE A 1 269 ? 4.429 21.110 22.033 1.00 73.56 269 PHE A CA 1
ATOM 1974 C C . PHE A 1 269 ? 5.737 21.860 21.763 1.00 73.56 269 PHE A C 1
ATOM 1976 O O . PHE A 1 269 ? 5.958 22.366 20.670 1.00 73.56 269 PHE A O 1
ATOM 1983 N N . ASP A 1 270 ? 6.583 21.989 22.791 1.00 58.19 270 ASP A N 1
ATOM 1984 C CA . ASP A 1 270 ? 7.840 22.764 22.728 1.00 58.19 270 ASP A CA 1
ATOM 1985 C C . ASP A 1 270 ? 8.953 22.060 21.909 1.00 58.19 270 ASP A C 1
ATOM 1987 O O . ASP A 1 270 ? 10.019 22.622 21.646 1.00 58.19 270 ASP A O 1
ATOM 1991 N N . GLN A 1 271 ? 8.717 20.809 21.503 1.00 58.38 271 GLN A N 1
ATOM 1992 C CA . GLN A 1 271 ? 9.566 19.969 20.653 1.00 58.38 271 GLN A CA 1
ATOM 1993 C C . GLN A 1 271 ? 8.644 19.148 19.732 1.00 58.38 271 GLN A C 1
ATOM 1995 O O . GLN A 1 271 ? 7.560 18.771 20.192 1.00 58.38 271 GLN A O 1
ATOM 2000 N N . PRO A 1 272 ? 9.035 18.826 18.479 1.00 54.34 272 PRO A N 1
ATOM 2001 C CA . PRO A 1 272 ? 8.273 17.884 17.667 1.00 54.34 272 PRO A CA 1
ATOM 2002 C C . PRO A 1 272 ? 8.210 16.565 18.433 1.00 54.34 272 PRO A C 1
ATOM 2004 O O . PRO A 1 272 ? 9.236 15.961 18.754 1.00 54.34 272 PRO A O 1
ATOM 2007 N N . LEU A 1 273 ? 6.999 16.179 18.819 1.00 53.06 273 LEU A N 1
ATOM 2008 C CA . LEU A 1 273 ? 6.758 14.974 19.590 1.00 53.06 273 LEU A CA 1
ATOM 2009 C C . LEU A 1 273 ? 7.252 13.801 18.745 1.00 53.06 273 LEU A C 1
ATOM 2011 O O . LEU A 1 273 ? 6.629 13.457 17.749 1.00 53.06 273 LEU A O 1
ATOM 2015 N N . GLY A 1 274 ? 8.371 13.186 19.130 1.00 52.69 274 GLY A N 1
ATOM 2016 C CA . GLY A 1 274 ? 8.934 12.003 18.463 1.00 52.69 274 GLY A CA 1
ATOM 2017 C C . GLY A 1 274 ? 8.060 10.745 18.579 1.00 52.69 274 GLY A C 1
ATOM 2018 O O . GLY A 1 274 ? 8.576 9.634 18.499 1.00 52.69 274 GLY A O 1
ATOM 2019 N N . TYR A 1 275 ? 6.759 10.917 18.828 1.00 63.62 275 TYR A N 1
ATOM 2020 C CA . TYR A 1 275 ? 5.757 9.888 19.041 1.00 63.62 275 TYR A CA 1
ATOM 2021 C C . TYR A 1 275 ? 4.423 10.321 18.415 1.00 63.62 275 TYR A C 1
ATOM 2023 O O . TYR A 1 275 ? 4.051 11.498 18.495 1.00 63.62 275 TYR A O 1
ATOM 2031 N N . PRO A 1 276 ? 3.647 9.372 17.863 1.00 68.62 276 PRO A N 1
ATOM 2032 C CA . PRO A 1 276 ? 2.356 9.677 17.269 1.00 68.62 276 PRO A CA 1
ATOM 2033 C C . PRO A 1 276 ? 1.381 10.173 18.343 1.00 68.62 276 PRO A C 1
ATOM 2035 O O . PRO A 1 276 ? 1.248 9.574 19.413 1.00 68.62 276 PRO A O 1
ATOM 2038 N N . THR A 1 277 ? 0.698 11.278 18.052 1.00 73.88 277 THR A N 1
ATOM 2039 C CA . THR A 1 277 ? -0.274 11.906 18.955 1.00 73.88 277 THR A CA 1
ATOM 2040 C C . THR A 1 277 ? -1.659 11.842 18.339 1.00 73.88 277 THR A C 1
ATOM 2042 O O . THR A 1 277 ? -1.835 12.087 17.143 1.00 73.88 277 THR A O 1
ATOM 2045 N N . PHE A 1 278 ? -2.653 11.519 19.161 1.00 79.25 278 PHE A N 1
ATOM 2046 C CA . PHE A 1 278 ? -4.023 11.317 18.709 1.00 79.25 278 PHE A CA 1
ATOM 2047 C C . PHE A 1 278 ? -4.991 12.207 19.480 1.00 79.25 278 PHE A C 1
ATOM 2049 O O . PHE A 1 278 ? -4.900 12.353 20.700 1.00 79.25 278 PHE A O 1
ATOM 2056 N N . VAL A 1 279 ? -5.981 12.751 18.776 1.00 82.62 279 VAL A N 1
ATOM 2057 C CA . VAL A 1 279 ? -7.216 13.219 19.411 1.00 82.62 279 VAL A CA 1
ATOM 2058 C C . VAL A 1 279 ? -8.118 12.011 19.601 1.00 82.62 279 VAL A C 1
ATOM 2060 O O . VAL A 1 279 ? -8.408 11.318 18.628 1.00 82.62 279 VAL A O 1
ATOM 2063 N N . TYR A 1 280 ? -8.618 11.787 20.812 1.00 80.06 280 TYR A N 1
ATOM 2064 C CA . TYR A 1 280 ? -9.614 10.749 21.072 1.00 80.06 280 TYR A CA 1
ATOM 2065 C C . TYR A 1 280 ? -10.953 11.350 21.482 1.00 80.06 280 TYR A C 1
ATOM 2067 O O . TYR A 1 280 ? -11.035 12.432 22.077 1.00 80.06 280 TYR A O 1
ATOM 2075 N N . ARG A 1 281 ? -12.023 10.622 21.167 1.00 79.31 281 ARG A N 1
ATOM 2076 C CA . ARG A 1 281 ? -13.396 10.951 21.555 1.00 79.31 281 ARG A CA 1
ATOM 2077 C C . ARG A 1 281 ? -14.124 9.695 21.984 1.00 79.31 281 ARG A C 1
ATOM 2079 O O . ARG A 1 281 ? -14.143 8.720 21.241 1.00 79.31 281 ARG A O 1
ATOM 2086 N N . GLY A 1 282 ? -14.727 9.740 23.163 1.00 74.56 282 GLY A N 1
ATOM 2087 C CA . GLY A 1 282 ? -15.550 8.667 23.700 1.00 74.56 282 GLY A CA 1
ATOM 2088 C C . GLY A 1 282 ? -17.030 8.935 23.453 1.00 74.56 282 GLY A C 1
ATOM 2089 O O . GLY A 1 282 ? -17.551 9.988 23.842 1.00 74.56 282 GLY A O 1
ATOM 2090 N N . TYR A 1 283 ? -17.696 7.964 22.838 1.00 75.88 283 TYR A N 1
ATOM 2091 C CA . TYR A 1 283 ? -19.135 7.933 22.615 1.00 75.88 283 TYR A CA 1
ATOM 2092 C C . TYR A 1 283 ? -19.781 6.871 23.520 1.00 75.88 283 TYR A C 1
ATOM 2094 O O . TYR A 1 283 ? -19.298 5.741 23.616 1.00 75.88 283 TYR A O 1
ATOM 2102 N N . GLY A 1 284 ? -20.880 7.237 24.187 1.00 70.31 284 GLY A N 1
ATOM 2103 C CA . GLY A 1 284 ? -21.614 6.393 25.140 1.00 70.31 284 GLY A CA 1
ATOM 2104 C C . GLY A 1 284 ? -21.424 6.793 26.613 1.00 70.31 284 GLY A C 1
ATOM 2105 O O . GLY A 1 284 ? -20.674 7.711 26.942 1.00 70.31 284 GLY A O 1
ATOM 2106 N N . GLY A 1 285 ? -22.148 6.132 27.522 1.00 60.75 285 GLY A N 1
ATOM 2107 C CA . GLY A 1 285 ? -22.116 6.435 28.962 1.00 60.75 285 GLY A CA 1
ATOM 2108 C C . GLY A 1 285 ? -20.799 6.033 29.649 1.00 60.75 285 GLY A C 1
ATOM 2109 O O . GLY A 1 285 ? -20.198 5.020 29.303 1.00 60.75 285 GLY A O 1
ATOM 2110 N N . GLY A 1 286 ? -20.347 6.813 30.639 1.00 60.41 286 GLY A N 1
ATOM 2111 C CA . GLY A 1 286 ? -19.111 6.537 31.396 1.00 60.41 286 GLY A CA 1
ATOM 2112 C C . GLY A 1 286 ? -17.821 6.854 30.623 1.00 60.41 286 GLY A C 1
ATOM 2113 O O . GLY A 1 286 ? -17.737 7.888 29.973 1.00 60.41 286 GLY A O 1
ATOM 2114 N N . SER A 1 287 ? -16.806 5.987 30.684 1.00 50.97 287 SER A N 1
ATOM 2115 C CA . SER A 1 287 ? -15.586 6.090 29.855 1.00 50.97 287 SER A CA 1
ATOM 2116 C C . SER A 1 287 ? -15.803 5.706 28.378 1.00 50.97 287 SER A C 1
ATOM 2118 O O . SER A 1 287 ? -14.890 5.878 27.573 1.00 50.97 287 SER A O 1
ATOM 2120 N N . GLY A 1 288 ? -17.021 5.268 28.023 1.00 57.78 288 GLY A N 1
ATOM 2121 C CA . GLY A 1 288 ? -17.491 5.005 26.660 1.00 57.78 288 GLY A CA 1
ATOM 2122 C C . GLY A 1 288 ? -16.991 3.670 26.079 1.00 57.78 288 GLY A C 1
ATOM 2123 O O . GLY A 1 288 ? -15.787 3.440 26.062 1.00 57.78 288 GLY A O 1
ATOM 2124 N N . PRO A 1 289 ? -17.871 2.787 25.561 1.00 62.53 289 PRO A N 1
ATOM 2125 C CA . PRO A 1 289 ? -17.446 1.567 24.864 1.00 62.53 289 PRO A CA 1
ATOM 2126 C C . PRO A 1 289 ? -16.859 1.843 23.471 1.00 62.53 289 PRO A C 1
ATOM 2128 O O . PRO A 1 289 ? -16.199 0.976 22.905 1.00 62.53 289 PRO A O 1
ATOM 2131 N N . LEU A 1 290 ? -17.109 3.029 22.906 1.00 73.31 290 LEU A N 1
ATOM 2132 C CA . LEU A 1 290 ? -16.632 3.421 21.586 1.00 73.31 290 LEU A CA 1
ATOM 2133 C C . LEU A 1 290 ? -15.694 4.618 21.704 1.00 73.31 290 LEU A C 1
ATOM 2135 O O . LEU A 1 290 ? -16.120 5.714 22.072 1.00 73.31 290 LEU A O 1
ATOM 2139 N N . GLN A 1 291 ? -14.434 4.412 21.333 1.00 75.44 291 GLN A N 1
ATOM 2140 C CA . GLN A 1 291 ? -13.439 5.470 21.229 1.00 75.44 291 GLN A CA 1
ATOM 2141 C C . GLN A 1 291 ? -13.023 5.647 19.772 1.00 75.44 291 GLN A C 1
ATOM 2143 O O . GLN A 1 291 ? -12.690 4.684 19.084 1.00 75.44 291 GLN A O 1
ATOM 2148 N N . VAL A 1 292 ? -13.072 6.890 19.299 1.00 78.06 292 VAL A N 1
ATOM 2149 C CA . VAL A 1 292 ? -12.651 7.267 17.948 1.00 78.06 292 VAL A CA 1
ATOM 2150 C C . VAL A 1 292 ? -11.389 8.105 18.058 1.00 78.06 292 VAL A C 1
ATOM 2152 O O . VAL A 1 292 ? -11.385 9.119 18.760 1.00 78.06 292 VAL A O 1
ATOM 2155 N N . PHE A 1 293 ? -10.343 7.682 17.356 1.00 78.56 293 PHE A N 1
ATOM 2156 C CA . PHE A 1 293 ? -9.029 8.314 17.367 1.00 78.56 293 PHE A CA 1
ATOM 2157 C C . PHE A 1 293 ? -8.755 8.973 16.017 1.00 78.56 293 PHE A C 1
ATOM 2159 O O . PHE A 1 293 ? -8.998 8.375 14.970 1.00 78.56 293 PHE A O 1
ATOM 2166 N N . TYR A 1 294 ? -8.226 10.191 16.047 1.00 81.50 294 TYR A N 1
ATOM 2167 C CA . TYR A 1 294 ? -7.797 10.935 14.869 1.00 81.50 294 TYR A CA 1
ATOM 2168 C C . TYR A 1 294 ? -6.309 11.263 15.009 1.00 81.50 294 TYR A C 1
ATOM 2170 O O . TYR A 1 294 ? -5.934 11.868 16.020 1.00 81.50 294 TYR A O 1
ATOM 2178 N N . PRO A 1 295 ? -5.459 10.864 14.046 1.00 79.62 295 PRO A N 1
ATOM 2179 C CA . PRO A 1 295 ? -4.042 11.195 14.085 1.00 79.62 295 PRO A CA 1
ATOM 2180 C C . PRO A 1 295 ? -3.846 12.700 13.896 1.00 79.62 295 PRO A C 1
ATOM 2182 O O . PRO A 1 295 ? -4.560 13.339 13.122 1.00 79.62 295 PRO A O 1
ATOM 2185 N N . ILE A 1 296 ? -2.870 13.258 14.603 1.00 77.69 296 ILE A N 1
ATOM 2186 C CA . ILE A 1 296 ? -2.467 14.660 14.485 1.00 77.69 296 ILE A CA 1
ATOM 2187 C C . ILE A 1 296 ? -1.150 14.716 13.708 1.00 77.69 296 ILE A C 1
ATOM 2189 O O . ILE A 1 296 ? -0.308 13.839 13.905 1.00 77.69 296 ILE A O 1
ATOM 2193 N N . PRO A 1 297 ? -0.944 15.720 12.837 1.00 73.88 297 PRO A N 1
ATOM 2194 C CA . PRO A 1 297 ? 0.347 15.920 12.192 1.00 73.88 297 PRO A CA 1
ATOM 2195 C C . PRO A 1 297 ? 1.475 16.067 13.223 1.00 73.88 297 PRO A C 1
ATOM 2197 O O . PRO A 1 297 ? 1.354 16.851 14.162 1.00 73.88 297 PRO A O 1
ATOM 2200 N N . GLU A 1 298 ? 2.595 15.375 13.014 1.00 68.69 298 GLU A N 1
ATOM 2201 C CA . GLU A 1 298 ? 3.779 15.443 13.896 1.00 68.69 298 GLU A CA 1
ATOM 2202 C C . GLU A 1 298 ? 4.423 16.841 13.932 1.00 68.69 298 GLU A C 1
ATOM 2204 O O . GLU A 1 298 ? 5.145 17.179 14.865 1.00 68.69 298 GLU A O 1
ATOM 2209 N N . ALA A 1 299 ? 4.129 17.671 12.926 1.00 70.81 299 ALA A N 1
ATOM 2210 C CA . ALA A 1 299 ? 4.576 19.058 12.833 1.00 70.81 299 ALA A CA 1
ATOM 2211 C C . ALA A 1 299 ? 3.709 20.052 13.633 1.00 70.81 299 ALA A C 1
ATOM 2213 O O . ALA A 1 299 ? 4.029 21.239 13.649 1.00 70.81 299 ALA A O 1
ATOM 2214 N N . ALA A 1 300 ? 2.612 19.606 14.259 1.00 72.69 300 ALA A N 1
ATOM 2215 C CA . ALA A 1 300 ? 1.743 20.491 15.030 1.00 72.69 300 ALA A CA 1
ATOM 2216 C C . ALA A 1 300 ? 2.464 20.999 16.289 1.00 72.69 300 ALA A C 1
ATOM 2218 O O . ALA A 1 300 ? 2.983 20.220 17.089 1.00 72.69 300 ALA A O 1
ATOM 2219 N N . THR A 1 301 ? 2.460 22.314 16.479 1.00 74.06 301 THR A N 1
ATOM 2220 C CA . THR A 1 301 ? 3.124 23.006 17.599 1.00 74.06 301 THR A CA 1
ATOM 2221 C C . THR A 1 301 ? 2.136 23.402 18.692 1.00 74.06 301 THR A C 1
ATOM 2223 O O . THR A 1 301 ? 2.480 23.461 19.875 1.00 74.06 301 THR A O 1
ATOM 2226 N N . GLU A 1 302 ? 0.876 23.629 18.318 1.00 80.88 302 GLU A N 1
ATOM 2227 C CA . GLU A 1 302 ? -0.193 23.983 19.243 1.00 80.88 302 GLU A CA 1
ATOM 2228 C C . GLU A 1 302 ? -1.490 23.280 18.842 1.00 80.88 302 GLU A C 1
ATOM 2230 O O . GLU A 1 302 ? -1.927 23.347 17.695 1.00 80.88 302 GLU A O 1
ATOM 2235 N N . CYS A 1 303 ? -2.160 22.659 19.810 1.00 83.62 303 CYS A N 1
ATOM 2236 C CA . CYS A 1 303 ? -3.519 22.161 19.637 1.00 83.62 303 CYS A CA 1
ATOM 2237 C C . CYS A 1 303 ? -4.447 22.801 20.663 1.00 83.62 303 CYS A C 1
ATOM 2239 O O . CYS A 1 303 ? -4.134 22.914 21.848 1.00 83.62 303 CYS A O 1
ATOM 2241 N N . THR A 1 304 ? -5.633 23.191 20.215 1.00 84.56 304 THR A N 1
ATOM 2242 C CA . THR A 1 304 ? -6.692 23.727 21.066 1.00 84.56 304 THR A CA 1
ATOM 2243 C C . THR A 1 304 ? -7.951 22.887 20.914 1.00 84.56 304 THR A C 1
ATOM 2245 O O . THR A 1 304 ? -8.375 22.581 19.802 1.00 84.56 304 THR A O 1
ATOM 2248 N N . ALA A 1 305 ? -8.561 22.509 22.034 1.00 85.25 305 ALA A N 1
ATOM 2249 C CA . ALA A 1 305 ? -9.861 21.857 22.075 1.00 85.25 305 ALA A CA 1
ATOM 2250 C C . ALA A 1 305 ? -10.876 22.800 22.708 1.00 85.25 305 ALA A C 1
ATOM 2252 O O . ALA A 1 305 ? -10.699 23.272 23.832 1.00 85.25 305 ALA A O 1
ATOM 2253 N N . THR A 1 306 ? -11.965 23.045 21.993 1.00 84.06 306 THR A N 1
ATOM 2254 C CA . THR A 1 306 ? -13.144 23.735 22.508 1.00 84.06 306 THR A CA 1
ATOM 2255 C C . THR A 1 306 ? -14.270 22.731 22.650 1.00 84.06 306 THR A C 1
ATOM 2257 O O . THR A 1 306 ? -14.697 22.114 21.673 1.00 84.06 306 THR A O 1
ATOM 2260 N N . THR A 1 307 ? -14.756 22.550 23.875 1.00 82.94 307 THR A N 1
ATOM 2261 C CA . THR A 1 307 ? -15.906 21.690 24.153 1.00 82.94 307 THR A CA 1
ATOM 2262 C C . THR A 1 307 ? -17.037 22.503 24.761 1.00 82.94 307 THR A C 1
ATOM 2264 O O . THR A 1 307 ? -16.813 23.389 25.585 1.00 82.94 307 THR A O 1
ATOM 2267 N N . SER A 1 308 ? -18.264 22.220 24.334 1.00 82.25 308 SER A N 1
ATOM 2268 C CA . SER A 1 308 ? -19.470 22.838 24.879 1.00 82.25 308 SER A CA 1
ATOM 2269 C C . SER A 1 308 ? -20.360 21.763 25.476 1.00 82.25 308 SER A C 1
ATOM 2271 O O . SER A 1 308 ? -20.648 20.752 24.832 1.00 82.25 308 SER A O 1
ATOM 2273 N N . LYS A 1 309 ? -20.785 21.971 26.720 1.00 81.50 309 LYS A N 1
ATOM 2274 C CA . LYS A 1 309 ? -21.649 21.075 27.484 1.00 81.50 309 LYS A CA 1
ATOM 2275 C C . LYS A 1 309 ? -22.923 21.815 27.861 1.00 81.50 309 LYS A C 1
ATOM 2277 O O . LYS A 1 309 ? -22.858 22.919 28.394 1.00 81.50 309 LYS A O 1
ATOM 2282 N N . LYS A 1 310 ? -24.084 21.192 27.676 1.00 79.94 310 LYS A N 1
ATOM 2283 C CA . LYS A 1 310 ? -25.381 21.719 28.120 1.00 79.94 310 LYS A CA 1
ATOM 2284 C C . LYS A 1 310 ? -26.128 20.630 28.874 1.00 79.94 310 LYS A C 1
ATOM 2286 O O . LYS A 1 310 ? -26.256 19.521 28.372 1.00 79.94 310 LYS A O 1
ATOM 2291 N N . ALA A 1 311 ? -26.597 20.933 30.086 1.00 73.62 311 ALA A N 1
ATOM 2292 C CA . ALA A 1 311 ? -27.366 19.989 30.911 1.00 73.62 311 ALA A CA 1
ATOM 2293 C C . ALA A 1 311 ? -26.693 18.604 31.063 1.00 73.62 311 ALA A C 1
ATOM 2295 O O . ALA A 1 311 ? -27.339 17.570 30.960 1.00 73.62 311 ALA A O 1
ATOM 2296 N N . ASN A 1 312 ? -25.379 18.599 31.307 1.00 68.12 312 ASN A N 1
ATOM 2297 C CA . ASN A 1 312 ? -24.540 17.401 31.418 1.00 68.12 312 ASN A CA 1
ATOM 2298 C C . ASN A 1 312 ? -24.314 16.562 30.145 1.00 68.12 312 ASN A C 1
ATOM 2300 O O . ASN A 1 312 ? -23.602 15.565 30.236 1.00 68.12 312 ASN A O 1
ATOM 2304 N N . VAL A 1 313 ? -24.746 17.019 28.970 1.00 70.81 313 VAL A N 1
ATOM 2305 C CA . VAL A 1 313 ? -24.446 16.391 27.670 1.00 70.81 313 VAL A CA 1
ATOM 2306 C C . VAL A 1 313 ? -23.455 17.258 26.885 1.00 70.81 313 VAL A C 1
ATOM 2308 O O . VAL A 1 313 ? -23.620 18.481 26.839 1.00 70.81 313 VAL A O 1
ATOM 2311 N N . LEU A 1 314 ? -22.412 16.667 26.287 1.00 74.12 314 LEU A N 1
ATOM 2312 C CA . LEU A 1 314 ? -21.518 17.396 25.377 1.00 74.12 314 LEU A CA 1
ATOM 2313 C C . LEU A 1 314 ? -22.227 17.636 24.038 1.00 74.12 314 LEU A C 1
ATOM 2315 O O . LEU A 1 314 ? -22.656 16.697 23.377 1.00 74.12 314 LEU A O 1
ATOM 2319 N N . GLN A 1 315 ? -22.341 18.900 23.635 1.00 77.62 315 GLN A N 1
ATOM 2320 C CA . GLN A 1 315 ? -23.000 19.314 22.392 1.00 77.62 315 GLN A CA 1
ATOM 2321 C C . GLN A 1 315 ? -22.030 19.450 21.220 1.00 77.62 315 GLN A C 1
ATOM 2323 O O . GLN A 1 315 ? -22.407 19.269 20.067 1.00 77.62 315 GLN A O 1
ATOM 2328 N N . SER A 1 316 ? -20.778 19.795 21.496 1.00 78.00 316 SER A N 1
ATOM 2329 C CA . SER A 1 316 ? -19.760 19.917 20.461 1.00 78.00 316 SER A CA 1
ATOM 2330 C C . SER A 1 316 ? -18.381 19.774 21.070 1.00 78.00 316 SER A C 1
ATOM 2332 O O . SER A 1 316 ? -18.121 20.303 22.152 1.00 78.00 316 SER A O 1
ATOM 2334 N N . ALA A 1 317 ? -17.484 19.131 20.335 1.00 81.25 317 ALA A N 1
ATOM 2335 C CA . ALA A 1 317 ? -16.055 19.218 20.571 1.00 81.25 317 ALA A CA 1
ATOM 2336 C C . ALA A 1 317 ? -15.373 19.571 19.246 1.00 81.25 317 ALA A C 1
ATOM 2338 O O . ALA A 1 317 ? -15.593 18.913 18.223 1.00 81.25 317 ALA A O 1
ATOM 2339 N N . VAL A 1 318 ? -14.574 20.628 19.245 1.00 83.06 318 VAL A N 1
ATOM 2340 C CA . VAL A 1 318 ? -13.827 21.097 18.079 1.00 83.06 318 VAL A CA 1
ATOM 2341 C C . VAL A 1 318 ? -12.363 21.143 18.468 1.00 83.06 318 VAL A C 1
ATOM 2343 O O . VAL A 1 318 ? -12.012 21.758 19.470 1.00 83.06 318 VAL A O 1
ATOM 2346 N N . PHE A 1 319 ? -11.530 20.473 17.682 1.00 83.44 319 PHE A N 1
ATOM 2347 C CA . PHE A 1 319 ? -10.084 20.494 17.850 1.00 83.44 319 PHE A CA 1
ATOM 2348 C C . PHE A 1 319 ? -9.481 21.258 16.684 1.00 83.44 319 PHE A C 1
ATOM 2350 O O . PHE A 1 319 ? -9.875 21.045 15.535 1.00 83.44 319 PHE A O 1
ATOM 2357 N N . VAL A 1 320 ? -8.564 22.160 16.997 1.00 84.25 320 VAL A N 1
ATOM 2358 C CA . VAL A 1 320 ? -7.831 22.978 16.039 1.00 84.25 320 VAL A CA 1
ATOM 2359 C C . VAL A 1 320 ? -6.356 22.834 16.368 1.00 84.25 320 VAL A C 1
ATOM 2361 O O . VAL A 1 320 ? -5.925 23.281 17.432 1.00 84.25 320 VAL A O 1
ATOM 2364 N N . CYS A 1 321 ? -5.613 22.190 15.474 1.00 82.38 321 CYS A N 1
ATOM 2365 C CA . CYS A 1 321 ? -4.168 22.026 15.578 1.00 82.38 321 CYS A CA 1
ATOM 2366 C C . CYS A 1 321 ? -3.464 22.865 14.510 1.00 82.38 321 CYS A C 1
ATOM 2368 O O . CYS A 1 321 ? -3.930 22.925 13.368 1.00 82.38 321 CYS A O 1
ATOM 2370 N N . ARG A 1 322 ? -2.375 23.523 14.906 1.00 78.56 322 ARG A N 1
ATOM 2371 C CA . ARG A 1 322 ? -1.568 24.435 14.092 1.00 78.56 322 ARG A CA 1
ATOM 2372 C C . ARG A 1 322 ? -0.122 23.985 14.021 1.00 78.56 322 ARG A C 1
ATOM 2374 O O . ARG A 1 322 ? 0.418 23.560 15.070 1.00 78.56 322 ARG A O 1
#

pLDDT: mean 71.19, std 18.21, range [23.03, 91.56]

Radius of gyration: 28.54 Å; chains: 1; bounding box: 55×91×61 Å

Sequence (322 aa):
MEQKKSTDYHHGVRVLEINGGSRPTQAVSTAVVGLVCTANDADVTLFPLNTPVYVNNVVSAAGKAGDKGTLARTLEAIGAQTKPDTIIVRVQEGATPAETASNVIGGSNAAGQFTGLKALLAAESRLGIKPRILGAPGLDTQAVASEMAVIAQVPGREQQCPSFPRDRMSKRPLPLMPALAVAGGMLCLCWSITAHGTEHRITCPPLLEPGSVQGKAPTGGRFAMPQEAYLNVAGMLHGPPEESGYLVPAESKNTRQGKASNWMQRWRFDQPLGYPTFVYRGYGGGSGPLQVFYPIPEAATECTATTSKKANVLQSAVFVCR

Foldseek 3Di:
DDPDDDPDDDPDDDDDPPPPPDPDDDDQFLQEEEEEWEAPQADCVQAPAQAKHKDQALVVRLVRRDDDIDNNVVSVVCNVPDRGIYIYHYWYDDPDLVVRLDQQLFDQPPVRRTGHPVNLLCCCVPVVHHHNHYDYPPSDDPVNVVSNVVVNPPDRPPPDDDDDDDDDDDDDDDDDDDDDDDDDDDDDDDDDCPPDDPKDKDKDAQKDDWPNDDDDDDVPDDDGDPDIWGWQDKAKWWADPVPTDGDDFPDWDWDDDPQKIKIKGKHFDPDQPPTWMWIWIATHPDSHPDIDIDTDPSPFGMKMWIWMDGNNGTGIIMIITD